Protein AF-A0A4R6Z6Z9-F1 (afdb_monomer_lite)

Foldseek 3Di:
DQDQLNALEEEQEAAAQLLSQVLLVLLCLWPQEAQQQFDPVQWDQAPPTHTGAEADCPGPFPPVLLVVLVDDSVRVVVRQCVSHPDRGGHYYHHYHSCLLCVVVCCVRRVNYKYKYGDDDLVSNLVSCVVRVNCNTPPPHPCVCVDSVSSSVSNVSSRVSSCVVCVVVVWDFAQDQFCVVVQVLVVIDHDQVSLQVVLPPPVCVNRNVHPDRSVSSRVVSTRSSRSTGITMD

Organism: NCBI:txid52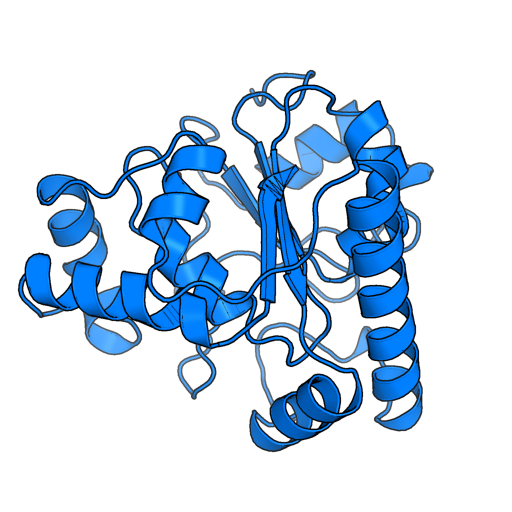0092

Sequence (232 aa):
MIDPSGKGLIFVTGAPGSKWSAISHAVMYAQGINTSDLSMQRAQSNTPLHFGNYFGPGMEYGDRFADLPSMSREDLLQEFARPYEHVEGTLLLKSHLFSRHLPALQNFFPAARFLLVHRSDQQCLSWWQQSGGFRISFPDYTWYEDSANMALQIALDNAGIAAFAQANGKPLKRHRSLAPVLAQLGLSYATARTNELGATPFEVKYGFGGRPAAEIEADCHATARLASLCVV

pLDDT: mean 94.95, std 6.31, range [59.22, 98.88]

Secondary structure (DSSP, 8-state):
---TT-TTEEEEEE-TTSSHHHHHHHHHTBTTB--TT--TTSEE-SSSPEES--BSTTSSB-GGGGGGGGS-HHHHHHHHHTTSS---SBEEEE-STHHHHHHHHHHH-TT-EEEEEE--HHHHHHHHHHTTGGG-SSS--GGG-SHHHHHHHHHHHHHHHHHHHHHTT---EE-SSSHHHHHHTT--B-HHHHHHHHTSHHHHHHSS-SS-HHHHHHHHHHGGGSSEEEE-

Structure (mmCIF, N/CA/C/O backbone):
data_AF-A0A4R6Z6Z9-F1
#
_entry.id   AF-A0A4R6Z6Z9-F1
#
loop_
_atom_site.group_PDB
_atom_site.id
_atom_site.type_symbol
_atom_site.label_atom_id
_atom_site.label_alt_id
_atom_site.label_comp_id
_atom_site.label_asym_id
_atom_site.label_entity_id
_atom_site.label_seq_id
_atom_site.pdbx_PDB_ins_code
_atom_site.Cartn_x
_atom_site.Cartn_y
_atom_site.Cartn_z
_atom_site.occupancy
_atom_site.B_iso_or_equiv
_atom_site.auth_seq_id
_atom_site.auth_comp_id
_atom_site.auth_asym_id
_atom_site.auth_atom_id
_atom_site.pdbx_PDB_model_num
ATOM 1 N N . MET A 1 1 ? 15.950 8.655 9.911 1.00 86.12 1 MET A N 1
ATOM 2 C CA . MET A 1 1 ? 14.965 7.894 10.717 1.00 86.12 1 MET A CA 1
ATOM 3 C C . MET A 1 1 ? 13.572 8.243 10.227 1.00 86.12 1 MET A C 1
ATOM 5 O O . MET A 1 1 ? 13.399 9.354 9.737 1.00 86.12 1 MET A O 1
ATOM 9 N N . ILE A 1 2 ? 12.615 7.321 10.337 1.00 96.88 2 ILE A N 1
ATOM 10 C CA . ILE A 1 2 ? 11.211 7.597 9.999 1.00 96.88 2 ILE A CA 1
ATOM 11 C C . ILE A 1 2 ? 10.670 8.672 10.956 1.00 96.88 2 ILE A C 1
ATOM 13 O O . ILE A 1 2 ? 10.988 8.656 12.146 1.00 96.88 2 ILE A O 1
ATOM 17 N N . ASP A 1 3 ? 9.882 9.615 10.436 1.00 97.50 3 ASP A N 1
ATOM 18 C CA . ASP A 1 3 ? 9.231 10.650 11.242 1.00 97.50 3 ASP A CA 1
ATOM 19 C C . ASP A 1 3 ? 8.258 10.004 12.255 1.00 97.50 3 ASP A C 1
ATOM 21 O O . ASP A 1 3 ? 7.376 9.247 11.836 1.00 97.50 3 ASP A O 1
ATOM 25 N N . PRO A 1 4 ? 8.362 10.296 13.567 1.00 97.44 4 PRO A N 1
ATOM 26 C CA . PRO A 1 4 ? 7.514 9.670 14.582 1.00 97.44 4 PRO A CA 1
ATOM 27 C C . PRO A 1 4 ? 6.012 9.932 14.429 1.00 97.44 4 PRO A C 1
ATOM 29 O O . PRO A 1 4 ? 5.209 9.169 14.955 1.00 97.44 4 PRO A O 1
ATOM 32 N N . SER A 1 5 ? 5.611 10.989 13.718 1.00 97.94 5 SER A N 1
ATOM 33 C CA . SER A 1 5 ? 4.201 11.250 13.394 1.00 97.94 5 SER A CA 1
ATOM 34 C C . SER A 1 5 ? 3.672 10.378 12.250 1.00 97.94 5 SER A C 1
ATOM 36 O O . SER A 1 5 ? 2.475 10.391 11.970 1.00 97.94 5 SER A O 1
ATOM 38 N N . GLY A 1 6 ? 4.553 9.644 11.564 1.00 98.19 6 GLY A N 1
ATOM 39 C CA . GLY A 1 6 ? 4.252 8.886 10.355 1.00 98.19 6 GLY A CA 1
ATOM 40 C C . GLY A 1 6 ? 4.248 9.719 9.077 1.00 98.19 6 GLY A C 1
ATOM 41 O O . GLY A 1 6 ? 3.826 9.228 8.029 1.00 98.19 6 GLY A O 1
ATOM 42 N N . LYS A 1 7 ? 4.728 10.968 9.119 1.00 98.00 7 LYS A N 1
ATOM 43 C CA . LYS A 1 7 ? 4.937 11.762 7.905 1.00 98.00 7 LYS A CA 1
ATOM 44 C C . LYS A 1 7 ? 5.863 10.999 6.951 1.00 98.00 7 LYS A C 1
ATOM 46 O O . LYS A 1 7 ? 6.958 10.591 7.319 1.00 98.00 7 LYS A O 1
ATOM 51 N N . GLY A 1 8 ? 5.416 10.816 5.710 1.00 97.94 8 GLY A N 1
ATOM 52 C CA . GLY A 1 8 ? 6.136 10.005 4.721 1.00 97.94 8 GLY A CA 1
ATOM 53 C C . GLY A 1 8 ? 5.757 8.521 4.723 1.00 97.94 8 GLY A C 1
ATOM 54 O O . GLY A 1 8 ? 6.211 7.792 3.853 1.00 97.94 8 GLY A O 1
ATOM 55 N N . LEU A 1 9 ? 4.865 8.067 5.605 1.00 98.81 9 LEU A N 1
ATOM 56 C CA . LEU A 1 9 ? 4.297 6.720 5.535 1.00 98.81 9 LEU A CA 1
ATOM 57 C C . LEU A 1 9 ? 2.999 6.717 4.724 1.00 98.81 9 LEU A C 1
ATOM 59 O O . LEU A 1 9 ? 2.199 7.662 4.777 1.00 98.81 9 LEU A O 1
ATOM 63 N N . ILE A 1 10 ? 2.797 5.642 3.966 1.00 98.88 10 ILE A N 1
ATOM 64 C CA . ILE A 1 10 ? 1.496 5.264 3.420 1.00 98.88 10 ILE A CA 1
ATOM 65 C C . ILE A 1 10 ? 1.215 3.828 3.854 1.00 98.88 10 ILE A C 1
ATOM 67 O O . ILE A 1 10 ? 1.902 2.901 3.425 1.00 98.88 10 ILE A O 1
ATOM 71 N N . PHE A 1 11 ? 0.189 3.645 4.679 1.00 98.88 11 PHE A N 1
ATOM 72 C CA . PHE A 1 11 ? -0.328 2.326 5.023 1.00 98.88 11 PHE A CA 1
ATOM 73 C C . PHE A 1 11 ? -1.260 1.854 3.912 1.00 98.88 11 PHE A C 1
ATOM 75 O O . PHE A 1 11 ? -2.296 2.463 3.654 1.00 98.88 11 PHE A O 1
ATOM 82 N N . VAL A 1 12 ? -0.892 0.768 3.245 1.00 98.75 12 VAL A N 1
ATOM 83 C CA . VAL A 1 12 ? -1.657 0.164 2.157 1.00 98.75 12 VAL A CA 1
ATOM 84 C C . VAL A 1 12 ? -2.252 -1.141 2.668 1.00 98.75 12 VAL A C 1
ATOM 86 O O . VAL A 1 12 ? -1.529 -2.024 3.137 1.00 98.75 12 VAL A O 1
ATOM 89 N N . THR A 1 13 ? -3.576 -1.262 2.603 1.00 98.69 13 THR A N 1
ATOM 90 C CA . THR A 1 13 ? -4.282 -2.454 3.082 1.00 98.69 13 THR A CA 1
ATOM 91 C C . THR A 1 13 ? -5.474 -2.804 2.202 1.00 98.69 13 THR A C 1
ATOM 93 O O . THR A 1 13 ? -6.101 -1.949 1.576 1.00 98.69 13 THR A O 1
ATOM 96 N N . GLY A 1 14 ? -5.781 -4.091 2.155 1.00 98.38 14 GLY A N 1
ATOM 97 C CA . GLY A 1 14 ? -6.910 -4.680 1.452 1.00 98.38 14 GLY A CA 1
ATOM 98 C C . GLY A 1 14 ? -7.004 -6.145 1.842 1.00 98.38 14 GLY A C 1
ATOM 99 O O . GLY A 1 14 ? -5.980 -6.738 2.157 1.00 98.38 14 GLY A O 1
ATOM 100 N N . ALA A 1 15 ? -8.186 -6.755 1.810 1.00 98.12 15 ALA A N 1
ATOM 101 C CA . ALA A 1 15 ? -8.317 -8.187 2.095 1.00 98.12 15 ALA A CA 1
ATOM 102 C C . ALA A 1 15 ? -7.524 -9.052 1.082 1.00 98.12 15 ALA A C 1
ATOM 104 O O . ALA A 1 15 ? -7.297 -8.609 -0.058 1.00 98.12 15 ALA A O 1
ATOM 105 N N . PRO A 1 16 ? -7.113 -10.288 1.422 1.00 96.62 16 PRO A N 1
ATOM 106 C CA . PRO A 1 16 ? -6.588 -11.244 0.447 1.00 96.62 16 PRO A CA 1
ATOM 107 C C . PRO A 1 16 ? -7.490 -11.339 -0.791 1.00 96.62 16 PRO A C 1
ATOM 109 O O . PRO A 1 16 ? -8.708 -11.431 -0.701 1.00 96.62 16 PRO A O 1
ATOM 112 N N . GLY A 1 17 ? -6.900 -11.237 -1.984 1.00 96.06 17 GLY A N 1
ATOM 113 C CA . GLY A 1 17 ? -7.648 -11.255 -3.246 1.00 96.06 17 GLY A CA 1
ATOM 114 C C . GLY A 1 17 ? -8.327 -9.931 -3.661 1.00 96.06 17 GLY A C 1
ATOM 115 O O . GLY A 1 17 ? -8.919 -9.843 -4.742 1.00 96.06 17 GLY A O 1
ATOM 116 N N . SER A 1 18 ? -8.178 -8.852 -2.890 1.00 97.19 18 SER A N 1
ATOM 117 C CA . SER A 1 18 ? -8.761 -7.526 -3.182 1.00 97.19 18 SER A CA 1
ATOM 118 C C . SER A 1 18 ? -8.124 -6.765 -4.357 1.00 97.19 18 SER A C 1
ATOM 120 O O . SER A 1 18 ? -8.605 -5.693 -4.712 1.00 97.19 18 SER A O 1
ATOM 122 N N . LYS A 1 19 ? -7.078 -7.317 -4.994 1.00 95.81 19 LYS A N 1
ATOM 123 C CA . LYS A 1 19 ? -6.226 -6.662 -6.018 1.00 95.81 19 LYS A CA 1
ATOM 124 C C . LYS A 1 19 ? -5.332 -5.536 -5.476 1.00 95.81 19 LYS A C 1
ATOM 126 O O . LYS A 1 19 ? -4.688 -4.851 -6.267 1.00 95.81 19 LYS A O 1
ATOM 131 N N . TRP A 1 20 ? -5.243 -5.375 -4.156 1.00 96.38 20 TRP A N 1
ATOM 132 C CA . TRP A 1 20 ? -4.424 -4.342 -3.517 1.00 96.38 20 TRP A CA 1
ATOM 133 C C . TRP A 1 20 ? -2.937 -4.393 -3.899 1.00 96.38 20 TRP A C 1
ATOM 135 O O . TRP A 1 20 ? -2.359 -3.335 -4.106 1.00 96.38 20 TRP A O 1
ATOM 145 N N . SER A 1 21 ? -2.346 -5.577 -4.110 1.00 93.69 21 SER A N 1
ATOM 146 C CA . SER A 1 21 ? -0.961 -5.716 -4.595 1.00 93.69 21 SER A CA 1
ATOM 147 C C . SER A 1 21 ? -0.730 -5.023 -5.941 1.00 93.69 21 SER A C 1
ATOM 149 O O . SER 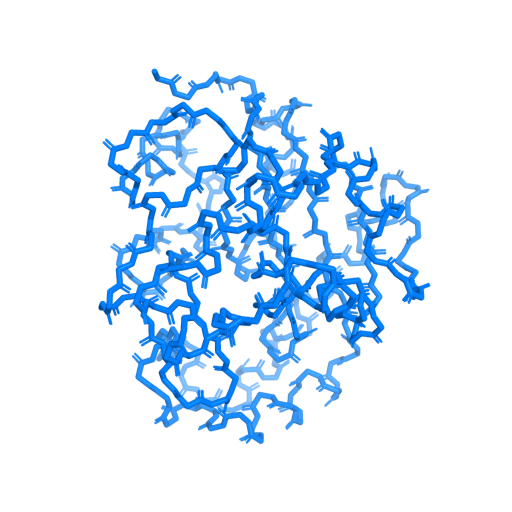A 1 21 ? 0.237 -4.285 -6.091 1.00 93.69 21 SER A O 1
ATOM 151 N N . ALA A 1 22 ? -1.653 -5.182 -6.898 1.00 94.50 22 ALA A N 1
ATOM 152 C CA . ALA A 1 22 ? -1.549 -4.544 -8.213 1.00 94.50 22 ALA A CA 1
ATOM 153 C C . ALA A 1 22 ? -1.702 -3.016 -8.125 1.00 94.50 22 ALA A C 1
ATOM 155 O O . ALA A 1 22 ? -1.020 -2.274 -8.825 1.00 94.50 22 ALA A O 1
ATOM 156 N N . ILE A 1 23 ? -2.582 -2.540 -7.241 1.00 97.12 23 ILE A N 1
ATOM 157 C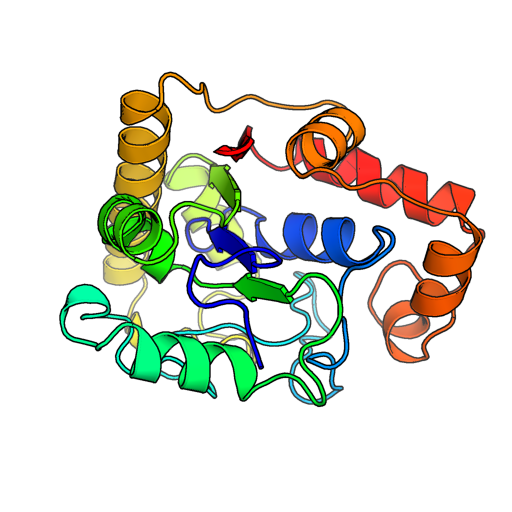 CA . ILE A 1 23 ? -2.760 -1.105 -6.996 1.00 97.12 23 ILE A CA 1
ATOM 158 C C . 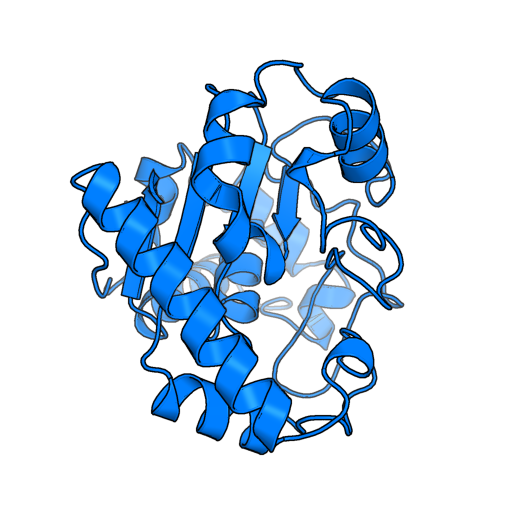ILE A 1 23 ? -1.526 -0.528 -6.297 1.00 97.12 23 ILE A C 1
ATOM 160 O O . ILE A 1 23 ? -1.033 0.516 -6.707 1.00 97.12 23 ILE A O 1
ATOM 164 N N . SER A 1 24 ? -0.991 -1.214 -5.284 1.00 96.69 24 SER A N 1
ATOM 165 C CA . SER A 1 24 ? 0.232 -0.802 -4.590 1.00 96.69 24 SER A CA 1
ATOM 166 C C . SER A 1 24 ? 1.422 -0.739 -5.545 1.00 96.69 24 SER A C 1
ATOM 168 O O . SER A 1 24 ? 2.188 0.216 -5.480 1.00 96.69 24 SER A O 1
ATOM 170 N N . HIS A 1 25 ? 1.554 -1.709 -6.454 1.00 95.31 25 HIS A N 1
ATOM 171 C CA . HIS A 1 25 ? 2.579 -1.692 -7.498 1.00 95.31 25 HIS A CA 1
ATOM 172 C C . HIS A 1 25 ? 2.448 -0.471 -8.413 1.00 95.31 25 HIS A C 1
ATOM 174 O O . HIS A 1 25 ? 3.418 0.252 -8.614 1.00 95.31 25 HIS A O 1
ATOM 180 N N . ALA A 1 26 ? 1.237 -0.156 -8.878 1.00 97.00 26 ALA A N 1
ATOM 181 C CA . ALA A 1 26 ? 1.001 1.050 -9.670 1.00 97.00 26 ALA A CA 1
ATOM 182 C C . ALA A 1 26 ? 1.314 2.351 -8.903 1.00 97.00 26 ALA A C 1
ATOM 184 O O . ALA A 1 26 ? 1.718 3.342 -9.513 1.00 97.00 26 ALA A O 1
ATOM 185 N N . VAL A 1 27 ? 1.151 2.379 -7.575 1.00 97.94 27 VAL A N 1
ATOM 186 C CA . VAL A 1 27 ? 1.539 3.535 -6.746 1.00 97.94 27 VAL A CA 1
ATOM 187 C C . VAL A 1 27 ? 3.062 3.689 -6.666 1.00 97.94 27 VAL A C 1
ATOM 189 O O . VAL A 1 27 ? 3.534 4.821 -6.636 1.00 97.94 27 VAL A O 1
ATOM 192 N N . MET A 1 28 ? 3.844 2.604 -6.702 1.00 96.25 28 MET A N 1
ATOM 193 C CA . MET A 1 28 ? 5.315 2.661 -6.612 1.00 96.25 28 MET A CA 1
ATOM 194 C C . MET A 1 28 ? 5.989 3.450 -7.742 1.00 96.25 28 MET A C 1
ATOM 196 O O . MET A 1 28 ? 7.089 3.973 -7.559 1.00 96.25 28 MET A O 1
ATOM 200 N N . TYR A 1 29 ? 5.320 3.572 -8.890 1.00 97.25 29 TYR A N 1
ATOM 201 C CA . TYR A 1 29 ? 5.766 4.397 -10.013 1.00 97.25 29 TYR A CA 1
ATOM 202 C C . TYR A 1 29 ? 5.682 5.908 -9.745 1.00 97.25 29 TYR A C 1
ATOM 204 O O . TYR A 1 29 ? 6.253 6.699 -10.497 1.00 97.25 29 TYR A O 1
ATOM 212 N N . ALA A 1 30 ? 4.981 6.338 -8.693 1.00 98.12 30 ALA A N 1
ATOM 213 C CA . ALA A 1 30 ? 4.882 7.748 -8.347 1.00 98.12 30 ALA A CA 1
ATOM 214 C C . ALA A 1 30 ? 6.226 8.322 -7.875 1.00 98.12 30 ALA A C 1
ATOM 216 O O . ALA A 1 30 ? 7.052 7.648 -7.252 1.00 98.12 30 ALA A O 1
ATOM 217 N N . GLN A 1 31 ? 6.439 9.604 -8.165 1.00 97.62 31 GLN A N 1
ATOM 218 C CA . GLN A 1 31 ? 7.638 10.312 -7.744 1.00 97.62 31 GLN A CA 1
ATOM 219 C C . GLN A 1 31 ? 7.738 10.352 -6.215 1.00 97.62 31 GLN A C 1
ATOM 221 O O . GLN A 1 31 ? 6.763 10.630 -5.518 1.00 97.62 31 GLN A O 1
ATOM 226 N N . GLY A 1 32 ? 8.943 10.098 -5.700 1.00 96.75 32 GLY A N 1
ATOM 227 C CA . GLY A 1 32 ? 9.235 10.164 -4.270 1.00 96.75 32 GLY A CA 1
ATOM 228 C C . GLY A 1 32 ? 8.848 8.917 -3.474 1.00 96.75 32 GLY A C 1
ATOM 229 O O . GLY A 1 32 ? 9.074 8.912 -2.265 1.00 96.75 32 GLY A O 1
ATOM 230 N N . ILE A 1 33 ? 8.308 7.865 -4.105 1.00 98.06 33 ILE A N 1
ATOM 231 C CA . ILE A 1 33 ? 8.183 6.554 -3.456 1.00 98.06 33 ILE A CA 1
ATOM 232 C C . ILE A 1 33 ? 9.561 5.901 -3.347 1.00 98.06 33 ILE A C 1
ATOM 234 O O . ILE A 1 33 ? 10.289 5.788 -4.334 1.00 98.06 33 ILE A O 1
ATOM 238 N N . ASN A 1 34 ? 9.887 5.443 -2.144 1.00 97.62 34 ASN A N 1
ATOM 239 C CA . ASN A 1 34 ? 11.042 4.600 -1.891 1.00 97.62 34 ASN A CA 1
ATOM 240 C C . ASN A 1 34 ? 10.725 3.163 -2.319 1.00 97.62 34 ASN A C 1
ATOM 242 O O . ASN A 1 34 ? 9.732 2.586 -1.880 1.00 97.62 34 ASN A O 1
ATOM 246 N N . THR A 1 35 ? 11.569 2.602 -3.181 1.00 95.50 35 THR A N 1
ATOM 247 C CA . THR A 1 35 ? 11.431 1.237 -3.707 1.00 95.50 35 THR A CA 1
ATOM 248 C C . THR A 1 35 ? 12.636 0.359 -3.369 1.00 95.50 35 THR A C 1
ATOM 250 O O . THR A 1 35 ? 12.873 -0.636 -4.047 1.00 95.50 35 THR A O 1
ATOM 253 N N . SER A 1 36 ? 13.424 0.731 -2.355 1.00 95.38 36 SER A N 1
ATOM 254 C CA . SER A 1 36 ? 14.579 -0.059 -1.897 1.00 95.38 36 SER A CA 1
ATOM 255 C C . SER A 1 36 ? 14.174 -1.356 -1.186 1.00 95.38 36 SER A C 1
ATOM 257 O O . SER A 1 36 ? 15.013 -2.216 -0.954 1.00 95.38 36 SER A O 1
ATOM 259 N N . ASP A 1 37 ? 12.884 -1.547 -0.882 1.00 94.31 37 ASP A N 1
ATOM 260 C CA . ASP A 1 37 ? 12.360 -2.823 -0.391 1.00 94.31 37 ASP A CA 1
ATOM 261 C C . ASP A 1 37 ? 12.221 -3.885 -1.495 1.00 94.31 37 ASP A C 1
ATOM 263 O O . ASP A 1 37 ? 11.938 -5.048 -1.184 1.00 94.31 37 ASP A O 1
ATOM 267 N N . LEU A 1 38 ? 12.390 -3.510 -2.770 1.00 90.12 38 LEU A N 1
ATOM 268 C CA . LEU A 1 38 ? 12.298 -4.427 -3.899 1.00 90.12 38 LEU A CA 1
ATOM 269 C C . LEU A 1 38 ? 13.518 -5.336 -3.991 1.00 90.12 38 LEU A C 1
ATOM 271 O O . LEU A 1 38 ? 14.657 -4.891 -4.071 1.00 90.12 38 LEU A O 1
ATOM 275 N N . SER A 1 39 ? 13.262 -6.637 -4.096 1.00 84.75 39 SER A N 1
ATOM 276 C CA . SER A 1 39 ? 14.288 -7.625 -4.402 1.00 84.75 39 SER A CA 1
ATOM 277 C C . SER A 1 39 ? 13.688 -8.782 -5.193 1.00 84.75 39 SER A C 1
ATOM 279 O O . SER A 1 39 ? 12.482 -9.026 -5.155 1.00 84.75 39 SER A O 1
ATOM 281 N N . MET A 1 40 ? 14.539 -9.546 -5.879 1.00 79.19 40 MET A N 1
ATOM 282 C CA . MET A 1 40 ? 14.117 -10.772 -6.570 1.00 79.19 40 MET A CA 1
ATOM 283 C C . MET A 1 40 ? 13.559 -11.838 -5.613 1.00 79.19 40 MET A C 1
ATOM 285 O O . MET A 1 40 ? 12.820 -12.710 -6.055 1.00 79.19 40 MET A O 1
ATOM 289 N N . GLN A 1 41 ? 13.913 -11.784 -4.324 1.00 81.38 41 GLN A N 1
ATOM 290 C CA . GLN A 1 41 ? 13.389 -12.690 -3.295 1.00 81.38 41 GLN A CA 1
ATOM 291 C C . GLN A 1 41 ? 11.988 -12.272 -2.829 1.00 81.38 41 GLN A C 1
ATOM 293 O O . GLN A 1 41 ? 11.181 -13.119 -2.465 1.00 81.38 41 GLN A O 1
ATOM 298 N N . ARG A 1 42 ? 11.672 -10.974 -2.903 1.00 83.00 42 ARG A N 1
ATOM 299 C CA . ARG A 1 42 ? 10.359 -10.390 -2.584 1.00 83.00 42 ARG A CA 1
ATOM 300 C C . ARG A 1 42 ? 9.519 -10.196 -3.843 1.00 83.00 42 ARG A C 1
ATOM 302 O O . ARG A 1 42 ? 8.915 -9.143 -4.068 1.00 83.00 42 ARG A O 1
ATOM 309 N N . ALA A 1 43 ? 9.549 -11.207 -4.702 1.00 77.50 43 ALA A N 1
ATOM 310 C CA . ALA A 1 43 ? 8.908 -11.181 -5.997 1.00 77.50 43 ALA A CA 1
ATOM 311 C C . ALA A 1 43 ? 8.230 -12.507 -6.301 1.00 77.50 43 ALA A C 1
ATOM 313 O O . ALA A 1 43 ? 8.856 -13.564 -6.249 1.00 77.50 43 ALA A O 1
ATOM 314 N N . GLN A 1 44 ? 6.968 -12.434 -6.714 1.00 71.75 44 GLN A N 1
ATOM 315 C CA . GLN A 1 44 ? 6.300 -13.565 -7.337 1.00 71.75 44 GLN A CA 1
ATOM 316 C C . GLN A 1 44 ? 6.173 -13.348 -8.842 1.00 71.75 44 GLN A C 1
ATOM 318 O O . GLN A 1 44 ? 5.480 -12.440 -9.296 1.00 71.75 44 GLN A O 1
ATOM 323 N N . SER A 1 45 ? 6.835 -14.214 -9.610 1.00 64.06 45 SER A N 1
ATOM 324 C CA . SER A 1 45 ? 6.899 -14.150 -11.073 1.00 64.06 45 SER A CA 1
ATOM 325 C C . SER A 1 45 ? 5.608 -14.558 -11.788 1.00 64.06 45 SER A C 1
ATOM 327 O O . SER A 1 45 ? 5.431 -14.215 -12.954 1.00 64.06 45 SER A O 1
ATOM 329 N N . ASN A 1 46 ? 4.714 -15.286 -11.115 1.00 65.75 46 ASN A N 1
ATOM 330 C CA . ASN A 1 46 ? 3.440 -15.734 -11.673 1.00 65.75 46 ASN A CA 1
ATOM 331 C C . ASN A 1 46 ? 2.316 -14.796 -11.242 1.00 65.75 46 ASN A C 1
ATOM 333 O O . ASN A 1 46 ? 2.202 -14.459 -10.066 1.00 65.75 46 ASN A O 1
ATOM 337 N N . THR A 1 47 ? 1.453 -14.412 -12.183 1.00 59.22 47 THR A N 1
ATOM 338 C CA . THR A 1 47 ? 0.295 -13.562 -11.894 1.00 59.22 47 THR A CA 1
ATOM 339 C C . THR A 1 47 ? -0.586 -14.187 -10.804 1.00 59.22 47 THR A C 1
ATOM 341 O O . THR A 1 47 ? -0.961 -15.353 -10.946 1.00 59.22 47 THR A O 1
ATOM 344 N N . PRO A 1 48 ? -0.996 -13.422 -9.778 1.00 60.25 48 PRO A N 1
ATOM 345 C CA . PRO A 1 48 ? -0.762 -11.993 -9.589 1.00 60.25 48 PRO A CA 1
ATOM 346 C C . PRO A 1 48 ? 0.654 -11.667 -9.105 1.00 60.25 48 PRO A C 1
ATOM 348 O O . PRO A 1 48 ? 1.221 -12.344 -8.251 1.00 60.25 48 PRO A O 1
ATOM 351 N N . LEU A 1 49 ? 1.167 -10.559 -9.632 1.00 74.06 49 LEU A N 1
ATOM 352 C CA . LEU A 1 49 ? 2.467 -10.018 -9.277 1.00 74.06 49 LEU A CA 1
ATOM 353 C C . LEU A 1 49 ? 2.437 -9.434 -7.859 1.00 74.06 49 LEU A C 1
ATOM 355 O O . LEU A 1 49 ? 1.566 -8.623 -7.526 1.00 74.06 49 LEU A O 1
ATOM 359 N N . HIS A 1 50 ? 3.394 -9.857 -7.041 1.00 82.38 50 HIS A N 1
ATOM 360 C CA . HIS A 1 50 ? 3.629 -9.359 -5.688 1.00 82.38 50 HIS A CA 1
ATOM 361 C C . HIS A 1 50 ? 5.053 -8.849 -5.608 1.00 82.38 50 HIS A C 1
ATOM 363 O O . HIS A 1 50 ? 5.969 -9.590 -5.965 1.00 82.38 50 HIS A O 1
ATOM 369 N N . PHE A 1 51 ? 5.219 -7.606 -5.154 1.00 87.00 51 PHE A N 1
ATOM 370 C CA . PHE A 1 51 ? 6.482 -6.885 -5.245 1.00 87.00 51 PHE A CA 1
ATOM 371 C C . PHE A 1 51 ? 6.824 -6.158 -3.953 1.00 87.00 51 PHE A C 1
ATOM 373 O O . PHE A 1 51 ? 5.982 -5.451 -3.388 1.00 87.00 51 PHE A O 1
ATOM 380 N N . GLY A 1 52 ? 8.075 -6.310 -3.525 1.00 91.31 52 GLY A N 1
ATOM 381 C CA . GLY A 1 52 ? 8.612 -5.694 -2.317 1.00 91.31 52 GLY A CA 1
ATOM 382 C C . GLY A 1 52 ? 8.060 -6.343 -1.051 1.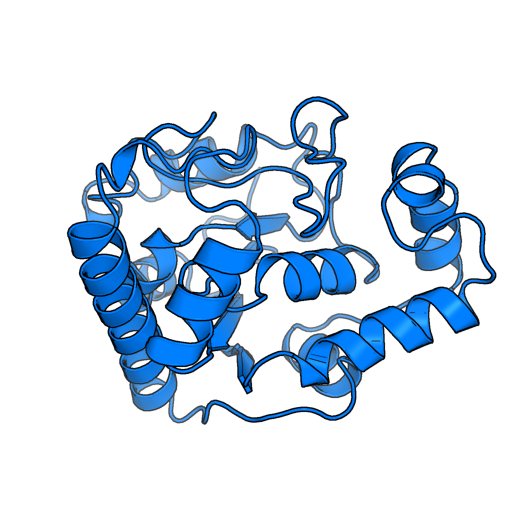00 91.31 52 GLY A C 1
ATOM 383 O O . GLY A 1 52 ? 7.471 -7.422 -1.085 1.00 91.31 52 GLY A O 1
ATOM 384 N N . ASN A 1 53 ? 8.221 -5.677 0.084 1.00 95.25 53 ASN A N 1
ATOM 385 C CA . ASN A 1 53 ? 7.888 -6.260 1.376 1.00 95.25 53 ASN A CA 1
ATOM 386 C C . ASN A 1 53 ? 6.374 -6.335 1.640 1.00 95.25 53 ASN A C 1
ATOM 388 O O . ASN A 1 53 ? 5.633 -5.404 1.321 1.00 95.25 53 ASN A O 1
ATOM 392 N N . TYR A 1 54 ? 5.932 -7.416 2.279 1.00 96.38 54 TYR A N 1
ATOM 393 C CA . TYR A 1 54 ? 4.594 -7.572 2.848 1.00 96.38 54 TYR A CA 1
ATOM 394 C C . TYR A 1 54 ? 4.765 -7.917 4.324 1.00 96.38 54 TYR A C 1
ATOM 396 O O . TYR A 1 54 ? 5.507 -8.835 4.648 1.00 96.38 54 TYR A O 1
ATOM 404 N N . PHE A 1 55 ? 4.105 -7.183 5.216 1.00 97.81 55 PHE A N 1
ATOM 405 C CA . PHE A 1 55 ? 4.197 -7.419 6.653 1.00 97.81 55 PHE A CA 1
ATOM 406 C C . PHE A 1 55 ? 3.077 -8.332 7.154 1.00 97.81 55 PHE A C 1
ATOM 408 O O . PHE A 1 55 ? 1.913 -8.163 6.767 1.00 97.81 55 PHE A O 1
ATOM 415 N N . GLY A 1 56 ? 3.406 -9.216 8.091 1.00 96.62 56 GLY A N 1
ATOM 416 C CA . GLY A 1 56 ? 2.450 -10.039 8.826 1.00 96.62 56 GLY A CA 1
ATOM 417 C C . GLY A 1 56 ? 3.072 -11.324 9.386 1.00 96.62 56 GLY A C 1
ATOM 418 O O . GLY A 1 56 ? 4.224 -11.628 9.082 1.00 96.62 56 GLY A O 1
ATOM 419 N N . PRO A 1 57 ? 2.311 -12.096 10.175 1.00 94.06 57 PRO A N 1
ATOM 420 C CA . PRO A 1 57 ? 2.695 -13.434 10.614 1.00 94.06 57 PRO A CA 1
ATOM 421 C C . PRO A 1 57 ? 3.094 -14.333 9.443 1.00 94.06 57 PRO A C 1
ATOM 423 O O . PRO A 1 57 ? 2.389 -14.385 8.433 1.00 94.06 57 PRO A O 1
ATOM 426 N N . GLY A 1 58 ? 4.226 -15.022 9.580 1.00 90.12 58 GLY A N 1
ATOM 427 C CA . GLY A 1 58 ? 4.802 -15.867 8.524 1.00 90.12 58 GLY A CA 1
ATOM 428 C C . GLY A 1 58 ? 5.535 -15.111 7.406 1.00 90.12 58 GLY A C 1
ATOM 429 O O . GLY A 1 58 ? 6.184 -15.740 6.576 1.00 90.12 58 GLY A O 1
ATOM 430 N N . MET A 1 59 ? 5.489 -13.774 7.382 1.00 93.25 59 MET A N 1
ATOM 431 C CA . MET A 1 59 ? 6.304 -12.969 6.465 1.00 93.25 59 MET A CA 1
ATOM 432 C C . MET A 1 59 ? 7.711 -12.730 7.030 1.00 93.25 59 MET A C 1
ATOM 434 O O . MET A 1 59 ? 8.008 -13.047 8.178 1.00 93.25 59 MET A O 1
ATOM 438 N N . GLU A 1 60 ? 8.578 -12.096 6.234 1.00 94.12 60 GLU A N 1
ATOM 439 C CA . GLU A 1 60 ? 9.927 -11.692 6.661 1.00 94.12 60 GLU A CA 1
ATOM 440 C C . GLU A 1 60 ? 9.908 -10.730 7.866 1.00 94.12 60 GLU A C 1
ATOM 442 O O . GLU A 1 60 ? 10.790 -10.786 8.723 1.00 94.12 60 GLU A O 1
ATOM 447 N N . TYR A 1 61 ? 8.886 -9.868 7.947 1.00 96.75 61 TYR A N 1
ATOM 448 C CA . TYR A 1 61 ? 8.705 -8.879 9.012 1.00 96.75 61 TYR A CA 1
ATOM 449 C C . TYR A 1 61 ? 7.233 -8.734 9.408 1.00 96.75 61 TYR A C 1
ATOM 451 O O . TYR A 1 61 ? 6.323 -9.001 8.621 1.00 96.75 61 TYR A O 1
ATOM 459 N N . GLY A 1 62 ? 6.986 -8.211 10.609 1.00 96.94 62 GLY A N 1
ATOM 460 C CA . GLY A 1 62 ? 5.640 -7.934 11.111 1.00 96.94 62 GLY A CA 1
ATOM 461 C C . GLY A 1 62 ? 4.939 -9.141 11.732 1.00 96.94 62 GLY A C 1
ATOM 462 O O . GLY A 1 62 ? 3.711 -9.165 11.782 1.00 96.94 62 GLY A O 1
ATOM 463 N N . ASP A 1 63 ? 5.692 -10.119 12.239 1.00 95.50 63 ASP A N 1
ATOM 464 C CA . ASP A 1 63 ? 5.139 -11.329 12.866 1.00 95.50 63 ASP A CA 1
ATOM 465 C C . ASP A 1 63 ? 4.177 -11.009 14.029 1.00 95.50 63 ASP A C 1
ATOM 467 O O . ASP A 1 63 ? 3.134 -11.634 14.209 1.00 95.50 63 ASP A O 1
ATOM 471 N N . ARG A 1 64 ? 4.452 -9.919 14.756 1.00 95.69 64 ARG A N 1
ATOM 472 C CA . ARG A 1 64 ? 3.614 -9.427 15.860 1.00 95.69 64 ARG A CA 1
ATOM 473 C C . ARG A 1 64 ? 2.398 -8.599 15.424 1.00 95.69 64 ARG A C 1
ATOM 475 O O . ARG A 1 64 ? 1.630 -8.172 16.279 1.00 95.69 64 ARG A O 1
ATOM 482 N N . PHE A 1 65 ? 2.172 -8.366 14.126 1.00 96.38 65 PHE A N 1
ATOM 483 C CA . PHE A 1 65 ? 1.106 -7.458 13.664 1.00 96.38 65 PHE A CA 1
ATOM 484 C C . PHE A 1 65 ? -0.312 -8.004 13.883 1.00 96.38 65 PHE A C 1
ATOM 486 O O . PHE A 1 65 ? -1.274 -7.240 13.802 1.00 96.38 65 PHE A O 1
ATOM 493 N N . ALA A 1 66 ? -0.466 -9.291 14.211 1.00 93.62 66 ALA A N 1
ATOM 494 C CA . ALA A 1 66 ? -1.742 -9.818 14.700 1.00 93.62 66 ALA A CA 1
ATOM 495 C C . ALA A 1 66 ? -2.215 -9.072 15.962 1.00 93.62 66 ALA A C 1
ATOM 497 O O . ALA A 1 66 ? -3.405 -8.788 16.089 1.00 93.62 66 ALA A O 1
ATOM 498 N N . ASP A 1 67 ? -1.274 -8.660 16.813 1.00 94.06 67 ASP A N 1
ATOM 499 C CA . ASP A 1 67 ? -1.485 -7.868 18.025 1.00 94.06 67 ASP A CA 1
ATOM 500 C C . ASP A 1 67 ? -0.730 -6.526 17.938 1.00 94.06 67 ASP A C 1
ATOM 502 O O . ASP A 1 67 ? -0.064 -6.085 18.872 1.00 94.06 67 ASP A O 1
ATOM 506 N N . LEU A 1 68 ? -0.808 -5.871 16.771 1.00 94.88 68 LEU A N 1
ATOM 507 C CA . LEU A 1 68 ? -0.129 -4.599 16.491 1.00 94.88 68 LEU A CA 1
ATOM 508 C C . LEU A 1 68 ? -0.290 -3.551 17.616 1.00 94.88 68 LEU A C 1
ATOM 510 O O . LEU A 1 68 ? 0.706 -2.907 17.946 1.00 94.88 68 LEU A O 1
ATOM 514 N N . PRO A 1 69 ? -1.475 -3.372 18.243 1.00 94.81 69 PRO A N 1
ATOM 515 C CA . PRO A 1 69 ? -1.656 -2.384 19.306 1.00 94.81 69 PRO A CA 1
ATOM 516 C C . PRO A 1 69 ? -0.842 -2.632 20.587 1.00 94.81 69 PRO A C 1
ATOM 518 O O . PRO A 1 69 ? -0.718 -1.702 21.382 1.00 94.81 69 PRO A O 1
ATOM 521 N N . SER A 1 70 ? -0.291 -3.834 20.812 1.00 95.75 70 SER A N 1
ATOM 522 C CA . SER A 1 70 ? 0.593 -4.101 21.961 1.00 95.75 70 SER A CA 1
ATOM 523 C C . SER A 1 70 ? 2.047 -3.688 21.729 1.00 95.75 70 SER A C 1
ATOM 525 O O . SER A 1 70 ? 2.853 -3.697 22.663 1.00 95.75 70 SER A O 1
ATOM 527 N N . MET A 1 71 ? 2.407 -3.328 20.496 1.00 97.06 71 MET A N 1
ATOM 528 C CA . MET A 1 71 ? 3.731 -2.813 20.160 1.00 97.06 71 MET A CA 1
ATOM 529 C C . MET A 1 71 ? 3.829 -1.324 20.500 1.00 97.06 71 MET A C 1
ATOM 531 O O . MET A 1 71 ? 2.872 -0.568 20.322 1.00 97.06 71 MET A O 1
ATOM 535 N N . SER A 1 72 ? 5.005 -0.878 20.952 1.00 96.75 72 SER A N 1
ATOM 536 C CA . SER A 1 72 ? 5.251 0.558 21.084 1.00 96.75 72 SER A CA 1
ATOM 537 C C . SER A 1 72 ? 5.369 1.209 19.704 1.00 96.75 72 SER A C 1
ATOM 539 O O . SER A 1 72 ? 5.692 0.562 18.704 1.00 96.75 72 SER A O 1
ATOM 541 N N . ARG A 1 73 ? 5.138 2.521 19.636 1.00 97.06 73 ARG A N 1
ATOM 542 C CA . ARG A 1 73 ? 5.329 3.279 18.394 1.00 97.06 73 ARG A CA 1
ATOM 543 C C . ARG A 1 73 ? 6.775 3.177 17.905 1.00 97.06 73 ARG A C 1
ATOM 545 O O . ARG A 1 73 ? 7.012 3.081 16.705 1.00 97.06 73 ARG A O 1
ATOM 552 N N . GLU A 1 74 ? 7.731 3.187 18.824 1.00 97.31 74 GLU A N 1
ATOM 553 C CA . GLU A 1 74 ? 9.154 3.058 18.537 1.00 97.31 74 GLU A CA 1
ATOM 554 C C . GLU A 1 74 ? 9.485 1.670 17.960 1.00 97.31 74 GLU A C 1
ATOM 556 O O . GLU A 1 74 ? 10.202 1.603 16.960 1.00 97.31 74 GLU A O 1
ATOM 561 N N . ASP A 1 75 ? 8.896 0.591 18.491 1.00 97.31 75 ASP A N 1
ATOM 562 C CA . ASP A 1 75 ? 9.028 -0.760 17.917 1.00 97.31 75 ASP A CA 1
ATOM 563 C C . ASP A 1 75 ? 8.449 -0.822 16.499 1.00 97.31 75 ASP A C 1
ATOM 565 O O . ASP A 1 75 ? 9.057 -1.397 15.598 1.00 97.31 75 ASP A O 1
ATOM 569 N N . LEU A 1 76 ? 7.283 -0.204 16.278 1.00 98.19 76 LEU A N 1
ATOM 570 C CA . LEU A 1 76 ? 6.644 -0.158 14.962 1.00 98.19 76 LEU A CA 1
ATOM 571 C C . LEU A 1 76 ? 7.509 0.584 13.940 1.00 98.19 76 LEU A C 1
ATOM 573 O O . LEU A 1 76 ? 7.717 0.083 12.840 1.00 98.19 76 LEU A O 1
ATOM 577 N N . LEU A 1 77 ? 8.055 1.749 14.300 1.00 98.38 77 LEU A N 1
ATOM 578 C CA . LEU A 1 77 ? 8.945 2.517 13.423 1.00 98.38 77 LEU A CA 1
ATOM 579 C C . LEU A 1 77 ? 10.215 1.735 13.069 1.00 98.38 77 LEU A C 1
ATOM 581 O O . LEU A 1 77 ? 10.661 1.793 11.923 1.00 98.38 77 LEU A O 1
ATOM 585 N N . GLN A 1 78 ? 10.785 0.999 14.028 1.00 97.69 78 GLN A N 1
ATOM 586 C CA . GLN A 1 78 ? 11.916 0.115 13.757 1.00 97.69 78 GLN A CA 1
ATOM 587 C C . GLN A 1 78 ? 11.509 -0.987 12.782 1.00 97.69 78 GLN A C 1
ATOM 589 O O . GLN A 1 78 ? 12.156 -1.133 11.749 1.00 97.69 78 GLN A O 1
ATOM 594 N N . GLU A 1 79 ? 10.408 -1.693 13.046 1.00 97.88 79 GLU A N 1
ATOM 595 C CA . GLU A 1 79 ? 9.924 -2.782 12.194 1.00 97.88 79 GLU A CA 1
ATOM 596 C C . GLU A 1 79 ? 9.613 -2.305 10.765 1.00 97.88 79 GLU A C 1
ATOM 598 O O . GLU A 1 79 ? 9.985 -2.969 9.799 1.00 97.88 79 GLU A O 1
ATOM 603 N N . PHE A 1 80 ? 9.013 -1.119 10.605 1.00 98.31 80 PHE A N 1
ATOM 604 C CA . PHE A 1 80 ? 8.711 -0.528 9.297 1.00 98.31 80 PHE A CA 1
ATOM 605 C C . PHE A 1 80 ? 9.954 -0.175 8.479 1.00 98.31 80 PHE A C 1
ATOM 607 O O . PHE A 1 80 ? 9.891 -0.211 7.251 1.00 98.31 80 PHE A O 1
ATOM 614 N N . ALA A 1 81 ? 11.065 0.171 9.133 1.00 98.06 81 ALA A N 1
ATOM 615 C CA . ALA A 1 81 ? 12.308 0.532 8.460 1.00 98.06 81 ALA A CA 1
ATOM 616 C C . ALA A 1 81 ? 13.077 -0.690 7.937 1.00 98.06 81 ALA A C 1
ATOM 618 O O . ALA A 1 81 ? 13.740 -0.584 6.911 1.00 98.06 81 ALA A O 1
ATOM 619 N N . ARG A 1 82 ? 12.973 -1.847 8.609 1.00 97.19 82 ARG A N 1
ATOM 620 C CA . ARG A 1 82 ? 13.798 -3.046 8.347 1.00 97.19 82 ARG A CA 1
ATOM 621 C C . ARG A 1 82 ? 13.843 -3.524 6.892 1.00 97.19 82 ARG A C 1
ATOM 623 O O . ARG A 1 82 ? 14.925 -3.927 6.472 1.00 97.19 82 ARG A O 1
ATOM 630 N N . PRO A 1 83 ? 12.742 -3.517 6.116 1.00 97.00 83 PRO A N 1
ATOM 631 C CA . PRO A 1 83 ? 12.795 -4.021 4.750 1.00 97.00 83 PRO A CA 1
ATOM 632 C C . PRO A 1 83 ? 13.494 -3.076 3.771 1.00 97.00 83 PRO A C 1
ATOM 634 O O . PRO A 1 83 ? 13.825 -3.518 2.673 1.00 97.00 83 PRO A O 1
ATOM 637 N N . TYR A 1 84 ? 13.664 -1.802 4.127 1.00 97.38 84 TYR A N 1
ATOM 638 C CA . TYR A 1 84 ? 14.199 -0.768 3.250 1.00 97.38 84 TYR A CA 1
ATOM 639 C C . TYR A 1 84 ? 15.699 -0.582 3.488 1.00 97.38 84 TYR A C 1
ATOM 641 O O . TYR A 1 84 ? 16.155 -0.567 4.630 1.00 97.38 84 TYR A O 1
ATOM 649 N N . GLU A 1 85 ? 16.467 -0.375 2.418 1.00 96.81 85 GLU A N 1
ATOM 650 C CA . GLU A 1 85 ? 17.907 -0.085 2.530 1.00 96.81 85 GLU A CA 1
ATOM 651 C C . GLU A 1 85 ? 18.155 1.277 3.194 1.00 96.81 85 GLU A C 1
ATOM 653 O O . GLU A 1 85 ? 19.144 1.477 3.899 1.00 96.81 85 GLU A O 1
ATOM 658 N N . HIS A 1 86 ? 17.235 2.216 2.976 1.00 96.69 86 HIS A N 1
ATOM 659 C CA . HIS A 1 86 ? 17.254 3.565 3.525 1.00 96.69 86 HIS A CA 1
ATOM 660 C C . HIS A 1 86 ? 15.808 4.086 3.656 1.00 96.69 86 HIS A C 1
ATOM 662 O O . HIS A 1 86 ? 14.900 3.554 3.021 1.00 96.69 86 HIS A O 1
ATOM 668 N N . VAL A 1 87 ? 15.551 5.112 4.477 1.00 97.06 87 VAL A N 1
ATOM 669 C CA . VAL A 1 87 ? 14.173 5.530 4.853 1.00 97.06 87 VAL A CA 1
ATOM 670 C C . VAL A 1 87 ? 13.737 6.882 4.278 1.00 97.06 87 VAL A C 1
ATOM 672 O O . VAL A 1 87 ? 12.685 7.408 4.632 1.00 97.06 87 VAL A O 1
ATOM 675 N N . GLU A 1 88 ? 14.542 7.466 3.399 1.00 96.69 88 GLU A N 1
ATOM 676 C CA . GLU A 1 88 ? 14.228 8.684 2.658 1.00 96.69 88 GLU A CA 1
ATOM 677 C C . GLU A 1 88 ? 13.101 8.441 1.648 1.00 96.69 88 GLU A C 1
ATOM 679 O O . GLU A 1 88 ? 12.968 7.357 1.080 1.00 96.69 88 GLU A O 1
ATOM 684 N N . GLY A 1 89 ? 12.304 9.478 1.384 1.00 96.81 89 GLY A N 1
ATOM 685 C CA . GLY A 1 89 ? 11.130 9.381 0.518 1.00 96.81 89 GLY A CA 1
ATOM 686 C C . GLY A 1 89 ? 9.894 8.857 1.251 1.00 96.81 89 GLY A C 1
ATOM 687 O O . GLY A 1 89 ? 9.802 8.903 2.475 1.00 96.81 89 GLY A O 1
ATOM 688 N N . THR A 1 90 ? 8.896 8.424 0.484 1.00 98.44 90 THR A N 1
ATOM 689 C CA . THR A 1 90 ? 7.655 7.853 1.012 1.00 98.44 90 THR A CA 1
ATOM 690 C C . THR A 1 90 ? 7.742 6.331 1.048 1.00 98.44 90 THR A C 1
ATOM 692 O O . THR A 1 90 ? 7.978 5.712 0.011 1.00 98.44 90 THR A O 1
ATOM 695 N N . LEU A 1 91 ? 7.501 5.734 2.217 1.00 98.69 91 LEU A N 1
ATOM 696 C CA . LEU A 1 91 ? 7.477 4.281 2.399 1.00 98.69 91 LEU A CA 1
ATOM 697 C C . LEU A 1 91 ? 6.057 3.743 2.190 1.00 98.69 91 LEU A C 1
ATOM 699 O O . LEU A 1 91 ? 5.103 4.241 2.798 1.00 98.69 91 LEU A O 1
ATOM 703 N N . LEU A 1 92 ? 5.917 2.707 1.360 1.00 98.31 92 LEU A N 1
ATOM 704 C CA . LEU A 1 92 ? 4.661 1.975 1.190 1.00 98.31 92 LEU A CA 1
ATOM 705 C C . LEU A 1 92 ? 4.640 0.764 2.124 1.00 98.31 92 LEU A C 1
ATOM 707 O O . LEU A 1 92 ? 5.225 -0.284 1.849 1.00 98.31 92 LEU A O 1
ATOM 711 N N . LEU A 1 93 ? 3.943 0.893 3.245 1.00 98.62 93 LEU A N 1
ATOM 712 C CA . LEU A 1 93 ? 3.805 -0.183 4.216 1.00 98.62 93 LEU A CA 1
ATOM 713 C C . LEU A 1 93 ? 2.611 -1.049 3.819 1.00 98.62 93 LEU A C 1
ATOM 715 O O . LEU A 1 93 ? 1.478 -0.575 3.798 1.00 98.62 93 LEU A O 1
ATOM 719 N N . LYS A 1 94 ? 2.856 -2.321 3.504 1.00 98.38 94 LYS A N 1
ATOM 720 C CA . LYS A 1 94 ? 1.853 -3.248 2.965 1.00 98.38 94 LYS A CA 1
ATOM 721 C C . LYS A 1 94 ? 1.505 -4.332 3.984 1.00 98.38 94 LYS A C 1
ATOM 723 O O . LYS A 1 94 ? 2.364 -5.145 4.307 1.00 98.38 94 LYS A O 1
ATOM 728 N N . SER A 1 95 ? 0.256 -4.397 4.448 1.00 98.19 95 SER A N 1
ATOM 729 C CA . SER A 1 95 ? -0.226 -5.528 5.258 1.00 98.19 95 SER A CA 1
ATOM 730 C C . SER A 1 95 ? -1.737 -5.711 5.165 1.00 98.19 95 SER A C 1
ATOM 732 O O . SER A 1 95 ? -2.502 -4.743 5.191 1.00 98.19 95 SER A O 1
ATOM 734 N N . HIS A 1 96 ? -2.173 -6.970 5.144 1.00 97.94 96 HIS A N 1
ATOM 735 C CA . HIS A 1 96 ? -3.575 -7.335 5.339 1.00 97.94 96 HIS A CA 1
ATOM 736 C C . HIS A 1 96 ? -4.068 -6.933 6.735 1.00 97.94 96 HIS A C 1
ATOM 738 O O . HIS A 1 96 ? -5.134 -6.336 6.869 1.00 97.94 96 HIS A O 1
ATOM 744 N N . LEU A 1 97 ? -3.252 -7.166 7.768 1.00 97.19 97 LEU A N 1
ATOM 745 C CA . LEU A 1 97 ? -3.644 -6.984 9.167 1.00 97.19 97 LEU A CA 1
ATOM 746 C C . LEU A 1 97 ? -3.777 -5.521 9.589 1.00 97.19 97 LEU A C 1
ATOM 748 O O . LEU A 1 97 ? -4.433 -5.241 10.591 1.00 97.19 97 LEU A O 1
ATOM 752 N N . PHE A 1 98 ? -3.241 -4.575 8.811 1.00 98.56 98 PHE A N 1
ATOM 753 C CA . PHE A 1 98 ? -3.501 -3.156 9.054 1.00 98.56 98 PHE A CA 1
ATOM 754 C C . PHE A 1 98 ? -4.994 -2.852 9.075 1.00 98.56 98 PHE A C 1
ATOM 756 O O . PHE A 1 98 ? -5.409 -2.078 9.928 1.00 98.56 98 PHE A O 1
ATOM 763 N N . SER A 1 99 ? -5.798 -3.508 8.230 1.00 98.06 99 SER A N 1
ATOM 764 C CA . SER A 1 99 ? -7.260 -3.353 8.176 1.00 98.06 99 SER A CA 1
ATOM 765 C C . SER A 1 99 ? -7.967 -3.520 9.529 1.00 98.06 99 SER A C 1
ATOM 767 O O . SER A 1 99 ? -9.001 -2.895 9.757 1.00 98.06 99 SER A O 1
ATOM 769 N N . ARG A 1 100 ? -7.388 -4.304 10.444 1.00 95.88 100 ARG A N 1
ATOM 770 C CA . ARG A 1 100 ? -7.933 -4.593 11.782 1.00 95.88 100 ARG A CA 1
ATOM 771 C C . ARG A 1 100 ? -7.520 -3.577 12.833 1.00 95.88 100 ARG A C 1
ATOM 773 O O . ARG A 1 100 ? -8.155 -3.473 13.875 1.00 95.88 100 ARG A O 1
ATOM 780 N N . HIS A 1 101 ? -6.471 -2.819 12.535 1.00 97.81 101 HIS A N 1
ATOM 781 C CA . HIS A 1 101 ? -5.786 -1.933 13.471 1.00 97.81 101 HIS A CA 1
ATOM 782 C C . HIS A 1 101 ? -5.723 -0.486 12.963 1.00 97.81 101 HIS A C 1
ATOM 784 O O . HIS A 1 101 ? -4.991 0.326 13.525 1.00 97.81 101 HIS A O 1
ATOM 790 N N . LEU A 1 102 ? -6.494 -0.138 11.922 1.00 98.38 102 LEU A N 1
ATOM 791 C CA . LEU A 1 102 ? -6.487 1.194 11.297 1.00 98.38 102 LEU A CA 1
ATOM 792 C C . LEU A 1 102 ? -6.683 2.344 12.306 1.00 98.38 102 LEU A C 1
ATOM 794 O O . LEU A 1 102 ? -5.891 3.285 12.254 1.00 98.38 102 LEU A O 1
ATOM 798 N N . PRO A 1 103 ? -7.633 2.290 13.268 1.00 98.12 103 PRO A N 1
ATOM 799 C CA . PRO A 1 103 ? -7.761 3.349 14.273 1.00 98.12 103 PRO A CA 1
ATOM 800 C C . PRO A 1 103 ? -6.519 3.498 15.163 1.00 98.12 103 PRO A C 1
ATOM 802 O O . PRO A 1 103 ? -6.093 4.613 15.451 1.00 98.12 103 PRO A O 1
ATOM 805 N N . ALA A 1 104 ? -5.906 2.384 15.578 1.00 98.06 104 ALA A N 1
ATOM 806 C CA . ALA A 1 104 ? -4.692 2.413 16.393 1.00 98.06 104 ALA A CA 1
ATOM 807 C C . ALA A 1 104 ? -3.507 2.988 15.605 1.00 98.06 104 ALA A C 1
ATOM 809 O O . ALA A 1 104 ? -2.787 3.843 16.113 1.00 98.06 104 ALA A O 1
ATOM 810 N N . LEU A 1 105 ? -3.350 2.587 14.340 1.00 98.44 105 LEU A N 1
ATOM 811 C CA . LEU A 1 105 ? -2.331 3.135 13.445 1.00 98.44 105 LEU A CA 1
ATOM 812 C C . LEU A 1 105 ? -2.515 4.638 13.215 1.00 98.44 105 LEU A C 1
ATOM 814 O O . LEU A 1 105 ? -1.532 5.369 13.260 1.00 98.44 105 LEU A O 1
ATOM 818 N N . GLN A 1 106 ? -3.749 5.115 13.021 1.00 98.31 106 GLN A N 1
ATOM 819 C CA . GLN A 1 106 ? -4.038 6.547 12.887 1.00 98.31 106 GLN A CA 1
ATOM 820 C C . GLN A 1 106 ? -3.697 7.318 14.170 1.00 98.31 106 GLN A C 1
ATOM 822 O O . GLN A 1 106 ? -3.160 8.421 14.097 1.00 98.31 106 GLN A O 1
ATOM 827 N N . ASN A 1 107 ? -3.939 6.725 15.342 1.00 97.69 107 ASN A N 1
ATOM 828 C CA . ASN A 1 107 ? -3.569 7.325 16.625 1.00 97.69 107 ASN A CA 1
ATOM 829 C C . ASN A 1 107 ? -2.048 7.367 16.838 1.00 97.69 107 ASN A C 1
ATOM 831 O O . ASN A 1 107 ? -1.525 8.368 17.327 1.00 97.69 107 ASN A O 1
ATOM 835 N N . PHE A 1 108 ? -1.326 6.302 16.475 1.00 98.06 108 PHE A N 1
ATOM 836 C CA . PHE A 1 108 ? 0.135 6.270 16.573 1.00 98.06 108 PHE A CA 1
ATOM 837 C C . PHE A 1 108 ? 0.810 7.199 15.562 1.00 98.06 108 PHE A C 1
ATOM 839 O O . PHE A 1 108 ? 1.823 7.822 15.888 1.00 98.06 108 PHE A O 1
ATOM 846 N N . PHE A 1 109 ? 0.239 7.301 14.360 1.00 98.56 109 PHE A N 1
ATOM 847 C CA . PHE A 1 109 ? 0.823 7.972 13.204 1.00 98.56 109 PHE A CA 1
ATOM 848 C C . PHE A 1 109 ? -0.169 8.957 12.564 1.00 98.56 109 PHE A C 1
ATOM 850 O O . PHE A 1 109 ? -0.629 8.740 11.440 1.00 98.56 109 PHE A O 1
ATOM 857 N N . PRO A 1 110 ? -0.499 10.065 13.250 1.00 98.19 110 PRO A N 1
ATOM 858 C CA . PRO A 1 110 ? -1.547 10.990 12.814 1.00 98.19 110 PRO A CA 1
ATOM 859 C C . PRO A 1 110 ? -1.232 11.741 11.511 1.00 98.19 110 PRO A C 1
ATOM 861 O O . PRO A 1 110 ? -2.135 12.325 10.919 1.00 98.19 110 PRO A O 1
ATOM 864 N N . ALA A 1 111 ? 0.028 11.755 11.062 1.00 98.38 111 ALA A N 1
ATOM 865 C CA . ALA A 1 111 ? 0.439 12.361 9.793 1.00 98.38 111 ALA A CA 1
ATOM 866 C C . ALA A 1 111 ? 0.640 11.335 8.661 1.00 98.38 111 ALA A C 1
ATOM 868 O O . ALA A 1 111 ? 1.017 11.717 7.547 1.00 98.38 111 ALA A O 1
ATOM 869 N N . ALA A 1 112 ? 0.431 10.042 8.931 1.00 98.69 112 ALA A N 1
ATOM 870 C CA . ALA A 1 112 ? 0.458 9.015 7.899 1.00 98.69 112 ALA A CA 1
ATOM 871 C C . ALA A 1 112 ? -0.799 9.073 7.026 1.00 98.69 112 ALA A C 1
ATOM 873 O O . ALA A 1 112 ? -1.856 9.541 7.443 1.00 98.69 112 ALA A O 1
ATOM 874 N N . ARG A 1 113 ? -0.671 8.562 5.802 1.00 98.69 113 ARG A N 1
ATOM 875 C CA . ARG A 1 113 ? -1.784 8.423 4.855 1.00 98.69 113 ARG A CA 1
ATOM 876 C C . ARG A 1 113 ? -2.192 6.958 4.769 1.00 98.69 113 ARG A C 1
ATOM 878 O O . ARG A 1 113 ? -1.339 6.076 4.878 1.00 98.69 113 ARG A O 1
ATOM 885 N N . PHE A 1 114 ? -3.462 6.690 4.499 1.00 98.88 114 PHE A N 1
ATOM 886 C CA . PHE A 1 114 ? -3.982 5.327 4.400 1.00 98.88 114 PHE A CA 1
ATOM 887 C C . PHE A 1 114 ? -4.605 5.099 3.029 1.00 98.88 114 PHE A C 1
ATOM 889 O O . PHE A 1 114 ? -5.549 5.786 2.650 1.00 98.88 114 PHE A O 1
ATOM 896 N N . LEU A 1 115 ? -4.102 4.114 2.287 1.00 98.88 115 LEU A N 1
ATOM 897 C CA . LEU A 1 115 ? -4.693 3.641 1.040 1.00 98.88 115 LEU A CA 1
ATOM 898 C C . LEU A 1 115 ? -5.470 2.353 1.309 1.00 98.88 115 LEU A C 1
ATOM 900 O O . LEU A 1 115 ? -4.895 1.275 1.474 1.00 98.88 115 LEU A O 1
ATOM 904 N N . LEU A 1 116 ? -6.793 2.479 1.324 1.00 98.81 116 LEU A N 1
ATOM 905 C CA . LEU A 1 116 ? -7.710 1.375 1.561 1.00 98.81 116 LEU A CA 1
ATOM 906 C C . LEU A 1 116 ? -8.194 0.811 0.227 1.00 98.81 116 LEU A C 1
ATOM 908 O O . LEU A 1 116 ? -8.728 1.545 -0.612 1.00 98.81 116 LEU A O 1
ATOM 912 N N . VAL A 1 117 ? -8.047 -0.498 0.047 1.00 98.75 117 VAL A N 1
ATOM 913 C CA . VAL A 1 117 ? -8.463 -1.214 -1.158 1.00 98.75 117 VAL A CA 1
ATOM 914 C C . VAL A 1 117 ? -9.547 -2.223 -0.812 1.00 98.75 117 VAL A C 1
ATOM 916 O O . VAL A 1 117 ? -9.321 -3.156 -0.049 1.00 98.75 117 VAL A O 1
ATOM 919 N N . HIS A 1 118 ? -10.719 -2.072 -1.424 1.00 98.75 118 HIS A N 1
ATOM 920 C CA . HIS A 1 118 ? -11.885 -2.890 -1.113 1.00 98.75 118 HIS A CA 1
ATOM 921 C C . HIS A 1 118 ? -12.491 -3.562 -2.352 1.00 98.75 118 HIS A C 1
ATOM 923 O O . HIS A 1 118 ? -12.770 -2.933 -3.381 1.00 98.75 118 HIS A O 1
ATOM 929 N N . ARG A 1 119 ? -12.785 -4.855 -2.211 1.00 98.38 119 ARG A N 1
ATOM 930 C CA . ARG A 1 119 ? -13.666 -5.655 -3.077 1.00 98.38 119 ARG A CA 1
ATOM 931 C C . ARG A 1 119 ? -14.555 -6.500 -2.165 1.00 98.38 119 ARG A C 1
ATOM 933 O O . ARG A 1 119 ? -14.163 -6.780 -1.043 1.00 98.38 119 ARG A O 1
ATOM 940 N N . SER A 1 120 ? -15.730 -6.908 -2.644 1.00 98.38 120 SER A N 1
ATOM 941 C CA . SER A 1 120 ? -16.612 -7.777 -1.845 1.00 98.38 120 SER A CA 1
ATOM 942 C C . SER A 1 120 ? -15.923 -9.090 -1.462 1.00 98.38 120 SER A C 1
ATOM 944 O O . SER A 1 120 ? -15.091 -9.589 -2.224 1.00 98.38 120 SER A O 1
ATOM 946 N N . ASP A 1 121 ? -16.308 -9.677 -0.330 1.00 98.56 121 ASP A N 1
ATOM 947 C CA . ASP A 1 121 ? -15.706 -10.907 0.206 1.00 98.56 121 ASP A CA 1
ATOM 948 C C . ASP A 1 121 ? -15.681 -12.037 -0.827 1.00 98.56 121 ASP A C 1
ATOM 950 O O . ASP A 1 121 ? -14.653 -12.675 -1.048 1.00 98.56 121 ASP A O 1
ATOM 954 N N . GLN A 1 122 ? -16.786 -12.218 -1.556 1.00 98.12 122 GLN A N 1
ATOM 955 C CA . GLN A 1 122 ? -16.892 -13.219 -2.617 1.00 98.12 122 GLN A CA 1
ATOM 956 C C . GLN A 1 122 ? -15.895 -12.966 -3.759 1.00 98.12 122 GLN A C 1
ATOM 958 O O . GLN A 1 122 ? -15.260 -13.894 -4.262 1.00 98.12 122 GLN A O 1
ATOM 963 N N . GLN A 1 123 ? -15.737 -11.707 -4.179 1.00 98.00 123 GLN A N 1
ATOM 964 C CA . GLN A 1 123 ? -14.784 -11.331 -5.225 1.00 98.00 123 GLN A CA 1
ATOM 965 C C . GLN A 1 123 ? -13.331 -11.494 -4.772 1.00 98.00 123 GLN A C 1
ATOM 967 O O . GLN A 1 123 ? -12.476 -11.831 -5.597 1.00 98.00 123 GLN A O 1
ATOM 972 N N . CYS A 1 124 ? -13.061 -11.231 -3.494 1.00 98.12 124 CYS A N 1
ATOM 973 C CA . CYS A 1 124 ? -11.775 -11.454 -2.850 1.00 98.12 124 CYS A CA 1
ATOM 974 C C . CYS A 1 124 ? -11.439 -12.946 -2.828 1.00 98.12 124 CYS A C 1
ATOM 976 O O . CYS A 1 124 ? -10.456 -13.348 -3.449 1.00 98.12 124 CYS A O 1
ATOM 978 N N . LEU A 1 125 ? -12.300 -13.773 -2.229 1.00 97.44 125 LEU A N 1
ATOM 979 C CA . LEU A 1 125 ? -12.081 -15.212 -2.090 1.00 97.44 125 LEU A CA 1
ATOM 980 C C . LEU A 1 125 ? -11.922 -15.900 -3.450 1.00 97.44 125 LEU A C 1
ATOM 982 O O . LEU A 1 125 ? -10.967 -16.645 -3.660 1.00 97.44 125 LEU A O 1
ATOM 986 N N . SER A 1 126 ? -12.807 -15.592 -4.405 1.00 96.56 126 SER A N 1
ATOM 987 C CA . SER A 1 126 ? -12.737 -16.162 -5.753 1.00 96.56 126 SER A CA 1
ATOM 988 C C . SER A 1 126 ? -11.433 -15.791 -6.462 1.00 96.56 126 SER A C 1
ATOM 990 O O . SER A 1 126 ? -10.787 -16.646 -7.066 1.00 96.56 126 SER A O 1
ATOM 992 N N . TRP A 1 127 ? -11.003 -14.528 -6.367 1.00 95.44 127 TRP A N 1
ATOM 993 C CA . TRP A 1 127 ? -9.747 -14.108 -6.982 1.00 95.44 127 TRP A CA 1
ATOM 994 C C . TRP A 1 127 ? -8.524 -14.698 -6.274 1.00 95.44 127 TRP A C 1
ATOM 996 O O . TRP A 1 127 ? -7.570 -15.068 -6.951 1.00 95.44 127 TRP A O 1
ATOM 1006 N N . TRP A 1 128 ? -8.542 -14.808 -4.944 1.00 94.50 128 TRP A N 1
ATOM 1007 C CA . TRP A 1 128 ? -7.463 -15.430 -4.175 1.00 94.50 128 TRP A CA 1
ATOM 1008 C C . TRP A 1 128 ? -7.266 -16.898 -4.584 1.00 94.50 128 TRP A C 1
ATOM 1010 O O . TRP A 1 128 ? -6.143 -17.296 -4.889 1.00 94.50 128 TRP A O 1
ATOM 1020 N N . GLN A 1 129 ? -8.352 -17.665 -4.732 1.00 93.00 129 GLN A N 1
ATOM 1021 C CA . GLN A 1 129 ? -8.296 -19.043 -5.238 1.00 93.00 129 GLN A CA 1
ATOM 1022 C C . GLN A 1 129 ? -7.748 -19.114 -6.671 1.00 93.00 129 GLN A C 1
ATOM 1024 O O . GLN A 1 129 ? -6.842 -19.897 -6.948 1.00 93.00 129 GLN A O 1
ATOM 1029 N N . GLN A 1 130 ? -8.249 -18.262 -7.576 1.00 91.94 130 GLN A N 1
ATOM 1030 C CA . GLN A 1 130 ? -7.772 -18.188 -8.968 1.00 91.94 130 GLN A CA 1
ATOM 1031 C C . GLN A 1 130 ? -6.291 -17.800 -9.070 1.00 91.94 130 GLN A C 1
ATOM 1033 O O . GLN A 1 130 ? -5.603 -18.211 -9.997 1.00 91.94 130 GLN A O 1
ATOM 1038 N N . SER A 1 131 ? -5.803 -17.023 -8.105 1.00 88.19 131 SER A N 1
ATOM 1039 C CA . SER A 1 131 ? -4.421 -16.545 -8.017 1.00 88.19 131 SER A CA 1
ATOM 1040 C C . SER A 1 131 ? -3.438 -17.586 -7.473 1.00 88.19 131 SER A C 1
ATOM 1042 O O . SER A 1 131 ? -2.274 -17.262 -7.265 1.00 88.19 131 SER A O 1
ATOM 1044 N N . GLY A 1 132 ? -3.898 -18.814 -7.217 1.00 89.31 132 GLY A N 1
ATOM 1045 C CA . GLY A 1 132 ? -3.091 -19.919 -6.697 1.00 89.31 132 GLY A CA 1
ATOM 1046 C C . GLY A 1 132 ? -3.376 -20.273 -5.236 1.00 89.31 132 GLY A C 1
ATOM 1047 O O . GLY A 1 132 ? -2.966 -21.346 -4.793 1.00 89.31 132 GLY A O 1
ATOM 1048 N N . GLY A 1 133 ? -4.110 -19.436 -4.495 1.00 90.88 133 GLY A N 1
ATOM 1049 C CA . GLY A 1 133 ? -4.415 -19.661 -3.081 1.00 90.88 133 GLY A CA 1
ATOM 1050 C C . GLY A 1 133 ? -3.152 -19.935 -2.257 1.00 90.88 133 GLY A C 1
ATOM 1051 O O . GLY A 1 133 ? -2.160 -19.228 -2.390 1.00 90.88 133 GLY A O 1
ATOM 1052 N N . PHE A 1 134 ? -3.156 -21.009 -1.465 1.00 92.00 134 PHE A N 1
ATOM 1053 C CA . PHE A 1 134 ? -1.991 -21.455 -0.682 1.00 92.00 134 PHE A CA 1
ATOM 1054 C C . PHE A 1 134 ? -0.836 -22.054 -1.502 1.00 92.00 134 PHE A C 1
ATOM 1056 O O . PHE A 1 134 ? 0.182 -22.425 -0.933 1.00 92.00 134 PHE A O 1
ATOM 1063 N N . ARG A 1 135 ? -0.974 -22.212 -2.825 1.00 88.31 135 ARG A N 1
ATOM 1064 C CA . ARG A 1 135 ? 0.066 -22.836 -3.670 1.00 88.31 135 ARG A CA 1
ATOM 1065 C C . ARG A 1 135 ? 1.132 -21.853 -4.142 1.00 88.31 135 ARG A C 1
ATOM 1067 O O . ARG A 1 135 ? 2.035 -22.243 -4.877 1.00 88.31 135 ARG A O 1
ATOM 1074 N N . ILE A 1 136 ? 0.980 -20.581 -3.800 1.00 85.75 136 ILE A N 1
ATOM 1075 C CA . ILE A 1 136 ? 1.945 -19.551 -4.147 1.00 85.75 136 ILE A CA 1
ATOM 1076 C C . ILE A 1 136 ? 3.108 -19.555 -3.150 1.00 85.75 136 ILE A C 1
ATOM 1078 O O . ILE A 1 136 ? 2.936 -19.971 -2.009 1.00 85.75 136 ILE A O 1
ATOM 1082 N N . SER A 1 137 ? 4.282 -19.086 -3.572 1.00 84.69 137 SER A N 1
ATOM 1083 C CA . SER A 1 137 ? 5.469 -19.026 -2.708 1.00 84.69 137 SER A CA 1
ATOM 1084 C C . SER A 1 137 ? 5.666 -17.663 -2.051 1.00 84.69 137 SER A C 1
ATOM 1086 O O . SER A 1 137 ? 6.440 -17.562 -1.106 1.00 84.69 137 SER A O 1
ATOM 1088 N N . PHE A 1 138 ? 5.026 -16.608 -2.571 1.00 86.06 138 PHE A N 1
ATOM 1089 C CA . PHE A 1 138 ? 5.131 -15.263 -2.017 1.00 86.06 138 PHE A CA 1
ATOM 1090 C C . PHE A 1 138 ? 3.918 -14.382 -2.389 1.00 86.06 138 PHE A C 1
ATOM 1092 O O . PHE A 1 138 ? 3.569 -14.274 -3.568 1.00 86.06 138 PHE A O 1
ATOM 1099 N N . PRO A 1 139 ? 3.297 -13.664 -1.440 1.00 87.88 139 PRO A N 1
ATOM 1100 C CA . PRO A 1 139 ? 3.589 -13.638 -0.007 1.00 87.88 139 PRO A CA 1
ATOM 1101 C C . PRO A 1 139 ? 3.101 -14.917 0.706 1.00 87.88 139 PRO A C 1
ATOM 1103 O O . PRO A 1 139 ? 2.343 -15.699 0.128 1.00 87.88 139 PRO A O 1
ATOM 1106 N N . ASP A 1 140 ? 3.564 -15.146 1.938 1.00 90.19 140 ASP A N 1
ATOM 1107 C CA . ASP A 1 140 ? 3.246 -16.352 2.713 1.00 90.19 140 ASP A CA 1
ATOM 1108 C C . ASP A 1 140 ? 1.823 -16.282 3.297 1.00 90.19 140 ASP A C 1
ATOM 1110 O O . ASP A 1 140 ? 1.484 -15.399 4.081 1.00 90.19 140 ASP A O 1
ATOM 1114 N N . TYR A 1 141 ? 0.967 -17.227 2.909 1.00 91.94 141 TYR A N 1
ATOM 1115 C CA . TYR A 1 141 ? -0.405 -17.315 3.407 1.00 91.94 141 TYR A CA 1
ATOM 1116 C C . TYR A 1 141 ? -0.620 -18.435 4.435 1.00 91.94 141 TYR A C 1
ATOM 1118 O O . TYR A 1 141 ? -1.748 -18.631 4.869 1.00 91.94 141 TYR A O 1
ATOM 1126 N N . THR A 1 142 ? 0.408 -19.164 4.863 1.00 92.00 142 THR A N 1
ATOM 1127 C CA . THR A 1 142 ? 0.285 -20.327 5.761 1.00 92.00 142 THR A CA 1
ATOM 1128 C C . THR A 1 142 ? -0.348 -20.000 7.112 1.00 92.00 142 THR A C 1
ATOM 1130 O O . THR A 1 142 ? -1.077 -20.834 7.642 1.00 92.00 142 THR A O 1
ATOM 1133 N N . TRP A 1 143 ? -0.185 -18.773 7.621 1.00 93.31 143 TRP A N 1
ATOM 1134 C CA . TRP A 1 143 ? -0.852 -18.300 8.844 1.00 93.31 143 TRP A CA 1
ATOM 1135 C C . TRP A 1 143 ? -2.387 -18.386 8.786 1.00 93.31 143 TRP A C 1
ATOM 1137 O O . TRP A 1 143 ? -3.051 -18.492 9.811 1.00 93.31 143 TRP A O 1
ATOM 1147 N N . TYR A 1 144 ? -2.968 -18.349 7.585 1.00 93.00 144 TYR A N 1
ATOM 1148 C CA . TYR A 1 144 ? -4.413 -18.472 7.402 1.00 93.00 144 TYR A CA 1
ATOM 1149 C C . TYR A 1 144 ? -4.898 -19.927 7.454 1.00 93.00 144 TYR A C 1
ATOM 1151 O O . TYR A 1 144 ? -6.106 -20.132 7.484 1.00 93.00 144 TYR A O 1
ATOM 1159 N N . GLU A 1 145 ? -3.991 -20.907 7.494 1.00 93.44 145 GLU A N 1
ATOM 1160 C CA . GLU A 1 145 ? -4.221 -22.349 7.673 1.00 93.44 145 GLU A CA 1
ATOM 1161 C C . GLU A 1 145 ? -5.038 -23.028 6.561 1.00 93.44 145 GLU A C 1
ATOM 1163 O O . GLU A 1 145 ? -4.527 -23.894 5.849 1.00 93.44 145 GLU A O 1
ATOM 1168 N N . ASP A 1 146 ? -6.301 -22.639 6.386 1.00 94.69 146 ASP A N 1
ATOM 1169 C CA . ASP A 1 146 ? -7.231 -23.255 5.450 1.00 94.69 146 ASP A CA 1
ATOM 1170 C C . ASP A 1 146 ? -8.154 -22.245 4.740 1.00 94.69 146 ASP A C 1
ATOM 1172 O O . ASP A 1 146 ? -8.174 -21.040 5.002 1.00 94.69 146 ASP A O 1
ATOM 1176 N N . SER A 1 147 ? -8.918 -22.739 3.759 1.00 93.75 147 SER A N 1
ATOM 1177 C CA . SER A 1 147 ? -9.783 -21.888 2.930 1.00 93.75 147 SER A CA 1
ATOM 1178 C C . SER A 1 147 ? -11.008 -21.348 3.676 1.00 93.75 147 SER A C 1
ATOM 1180 O O . SER A 1 147 ? -11.532 -20.303 3.287 1.00 93.75 147 SER A O 1
ATOM 1182 N N . ALA A 1 148 ? -11.484 -22.046 4.712 1.00 95.44 148 ALA A N 1
ATOM 1183 C CA . ALA A 1 148 ? -12.619 -21.597 5.512 1.00 95.44 148 ALA A CA 1
ATOM 1184 C C . ALA A 1 148 ? -12.195 -20.432 6.412 1.00 95.44 148 ALA A C 1
ATOM 1186 O O . ALA A 1 148 ? -12.857 -19.392 6.429 1.00 95.44 148 ALA A O 1
ATOM 1187 N N . ASN A 1 149 ? -11.042 -20.558 7.069 1.00 96.62 149 ASN A N 1
ATOM 1188 C CA . ASN A 1 149 ? -10.439 -19.471 7.817 1.00 96.62 149 ASN A CA 1
ATOM 1189 C C . ASN A 1 149 ? -10.068 -18.307 6.887 1.00 96.62 149 ASN A C 1
ATOM 1191 O O . ASN A 1 149 ? -10.421 -17.175 7.187 1.00 96.62 149 ASN A O 1
ATOM 1195 N N . MET A 1 150 ? -9.486 -18.547 5.705 1.00 97.25 150 MET A N 1
ATOM 1196 C CA . MET A 1 150 ? -9.234 -17.484 4.716 1.00 97.25 150 MET A CA 1
ATOM 1197 C C . MET A 1 150 ? -10.497 -16.667 4.391 1.00 97.25 150 MET A C 1
ATOM 1199 O O . MET A 1 150 ? -10.446 -15.437 4.365 1.00 97.25 150 MET A O 1
ATOM 1203 N N . ALA A 1 151 ? -11.645 -17.321 4.184 1.00 97.75 151 ALA A N 1
ATOM 1204 C CA . ALA A 1 151 ? -12.910 -16.628 3.941 1.00 97.75 151 ALA A CA 1
ATOM 1205 C C . ALA A 1 151 ? -13.343 -15.760 5.138 1.00 97.75 151 ALA A C 1
ATOM 1207 O O . ALA A 1 151 ? -13.763 -14.618 4.943 1.00 97.75 151 ALA A O 1
ATOM 1208 N N . LEU A 1 152 ? -13.188 -16.268 6.366 1.00 97.94 152 LEU A N 1
ATOM 1209 C CA . LEU A 1 152 ? -13.435 -15.503 7.591 1.00 97.94 152 LEU A CA 1
ATOM 1210 C C . LEU A 1 152 ? -12.498 -14.292 7.696 1.00 97.94 152 LEU A C 1
ATOM 1212 O O . LEU A 1 152 ? -12.957 -13.179 7.948 1.00 97.94 152 LEU A O 1
ATOM 1216 N N . GLN A 1 153 ? -11.197 -14.486 7.468 1.00 97.81 153 GLN A N 1
ATOM 1217 C CA . GLN A 1 153 ? -10.209 -13.413 7.550 1.00 97.81 153 GLN A CA 1
ATOM 1218 C C . GLN A 1 153 ? -10.469 -12.323 6.497 1.00 97.81 153 GLN A C 1
ATOM 1220 O O . GLN A 1 153 ? -10.371 -11.142 6.816 1.00 97.81 153 GLN A O 1
ATOM 1225 N N . ILE A 1 154 ? -10.876 -12.692 5.275 1.00 98.56 154 ILE A N 1
ATOM 1226 C CA . ILE A 1 154 ? -11.286 -11.734 4.234 1.00 98.56 154 ILE A CA 1
ATOM 1227 C C . ILE A 1 154 ? -12.454 -10.864 4.712 1.00 98.56 154 ILE A C 1
ATOM 1229 O O . ILE A 1 154 ? -12.405 -9.644 4.546 1.00 98.56 154 ILE A O 1
ATOM 1233 N N . ALA A 1 155 ? -13.483 -11.474 5.307 1.00 98.56 155 ALA A N 1
ATOM 1234 C CA . ALA A 1 155 ? -14.647 -10.745 5.805 1.00 98.56 155 ALA A CA 1
ATOM 1235 C C . ALA A 1 155 ? -14.269 -9.775 6.937 1.00 98.56 155 ALA A C 1
ATOM 1237 O O . ALA A 1 155 ? -14.717 -8.628 6.946 1.00 98.56 155 ALA A O 1
ATOM 1238 N N . LEU A 1 156 ? -13.395 -10.201 7.857 1.00 98.38 156 LEU A N 1
ATOM 1239 C CA . LEU A 1 156 ? -12.874 -9.348 8.931 1.00 98.38 156 LEU A CA 1
ATOM 1240 C C . LEU A 1 156 ? -12.082 -8.154 8.382 1.00 98.38 156 LEU A C 1
ATOM 1242 O O . LEU A 1 156 ? -12.322 -7.017 8.792 1.00 98.38 156 LEU A O 1
ATOM 1246 N N . ASP A 1 157 ? -11.179 -8.395 7.431 1.00 98.50 157 ASP A N 1
ATOM 1247 C CA . ASP A 1 157 ? -10.347 -7.346 6.835 1.00 98.50 157 ASP A CA 1
ATOM 1248 C C . ASP A 1 157 ? -11.208 -6.315 6.084 1.00 98.50 157 ASP A C 1
ATOM 1250 O O . ASP A 1 157 ? -11.046 -5.101 6.243 1.00 98.50 157 ASP A O 1
ATOM 1254 N N . ASN A 1 158 ? -12.177 -6.781 5.291 1.00 98.75 158 ASN A N 1
ATOM 1255 C CA . ASN A 1 158 ? -13.098 -5.904 4.573 1.00 98.75 158 ASN A CA 1
ATOM 1256 C C . ASN A 1 158 ? -14.008 -5.107 5.520 1.00 98.75 158 ASN A C 1
ATOM 1258 O O . ASN A 1 158 ? -14.231 -3.916 5.282 1.00 98.75 158 ASN A O 1
ATOM 1262 N N . ALA A 1 159 ? -14.492 -5.720 6.605 1.00 98.62 159 ALA A N 1
ATOM 1263 C CA . ALA A 1 159 ? -15.283 -5.029 7.620 1.00 98.62 159 ALA A CA 1
ATOM 1264 C C . ALA A 1 159 ? -14.478 -3.910 8.301 1.00 98.62 159 ALA A C 1
ATOM 1266 O O . ALA A 1 159 ? -14.982 -2.793 8.434 1.00 98.62 159 ALA A O 1
ATOM 1267 N N . GLY A 1 160 ? -13.217 -4.172 8.663 1.00 98.62 160 GLY A N 1
ATOM 1268 C CA . GLY A 1 160 ? -12.319 -3.171 9.246 1.00 98.62 160 GLY A CA 1
ATOM 1269 C C . GLY A 1 160 ? -12.066 -1.984 8.310 1.00 98.62 160 GLY A C 1
ATOM 1270 O O . GLY A 1 160 ? -12.186 -0.826 8.716 1.00 98.62 160 GLY A O 1
ATOM 1271 N N . ILE A 1 161 ? -11.825 -2.258 7.024 1.00 98.81 161 ILE A N 1
ATOM 1272 C CA . ILE A 1 161 ? -11.672 -1.226 5.986 1.00 98.81 161 ILE A CA 1
ATOM 1273 C C . ILE A 1 161 ? -12.937 -0.375 5.848 1.00 98.81 161 ILE A C 1
ATOM 1275 O O . ILE A 1 161 ? -12.853 0.856 5.833 1.00 98.81 161 ILE A O 1
ATOM 1279 N N . ALA A 1 162 ? -14.105 -1.011 5.735 1.00 98.56 162 ALA A N 1
ATOM 1280 C CA . ALA A 1 162 ? -15.372 -0.308 5.567 1.00 98.56 162 ALA A CA 1
ATOM 1281 C C . ALA A 1 162 ? -15.695 0.570 6.785 1.00 98.56 162 ALA A C 1
ATOM 1283 O O . ALA A 1 162 ? -16.047 1.740 6.617 1.00 98.56 162 ALA A O 1
ATOM 1284 N N . ALA A 1 163 ? -15.506 0.038 7.996 1.00 98.56 163 ALA A N 1
ATOM 1285 C CA . ALA A 1 163 ? -15.720 0.765 9.242 1.00 98.56 163 ALA A CA 1
ATOM 1286 C C . ALA A 1 163 ? -14.788 1.979 9.364 1.00 98.56 163 ALA A C 1
ATOM 1288 O O . ALA A 1 163 ? -15.244 3.072 9.697 1.00 98.56 163 ALA A O 1
ATOM 1289 N N . PHE A 1 164 ? -13.500 1.825 9.041 1.00 98.75 164 PHE A N 1
ATOM 1290 C CA . PHE A 1 164 ? -12.540 2.927 9.107 1.00 98.75 164 PHE A CA 1
ATOM 1291 C C . PHE A 1 164 ? -12.832 4.024 8.076 1.00 98.75 164 PHE A C 1
ATOM 1293 O O . PHE A 1 164 ? -12.790 5.213 8.404 1.00 98.75 164 PHE A O 1
ATOM 1300 N N . ALA A 1 165 ? -13.187 3.644 6.845 1.00 98.56 165 ALA A N 1
ATOM 1301 C CA . ALA A 1 165 ? -13.583 4.594 5.809 1.00 98.56 165 ALA A CA 1
ATOM 1302 C C . ALA A 1 165 ? -14.846 5.375 6.226 1.00 98.56 165 ALA A C 1
ATOM 1304 O O . ALA A 1 165 ? -14.887 6.605 6.130 1.00 98.56 165 ALA A O 1
ATOM 1305 N N . GLN A 1 166 ? -15.846 4.675 6.776 1.00 98.19 166 GLN A N 1
ATOM 1306 C CA . GLN A 1 166 ? -17.071 5.276 7.305 1.00 98.19 166 GLN A CA 1
ATOM 1307 C C . GLN A 1 166 ? -16.793 6.239 8.467 1.00 98.19 166 GLN A C 1
ATOM 1309 O O . GLN A 1 166 ? -17.303 7.358 8.450 1.00 98.19 166 GLN A O 1
ATOM 1314 N N . ALA A 1 167 ? -15.970 5.841 9.442 1.00 98.31 167 ALA A N 1
ATOM 1315 C CA . ALA A 1 167 ? -15.619 6.665 10.600 1.00 98.31 167 ALA A CA 1
ATOM 1316 C C . ALA A 1 167 ? -14.920 7.976 10.203 1.00 98.31 167 ALA A C 1
ATOM 1318 O O . ALA A 1 167 ? -15.103 8.997 10.859 1.00 98.31 167 ALA A O 1
ATOM 1319 N N . ASN A 1 168 ? -14.178 7.969 9.093 1.00 98.25 168 ASN A N 1
ATOM 1320 C CA . ASN A 1 168 ? -13.522 9.156 8.544 1.00 98.25 168 ASN A CA 1
ATOM 1321 C C . ASN A 1 168 ? -14.398 9.937 7.540 1.00 98.25 168 ASN A C 1
ATOM 1323 O O . ASN A 1 168 ? -13.936 10.905 6.935 1.00 98.25 168 ASN A O 1
ATOM 1327 N N . GLY A 1 169 ? -15.653 9.527 7.313 1.00 97.88 169 GLY A N 1
ATOM 1328 C CA . GLY A 1 169 ? -16.550 10.169 6.345 1.00 97.88 169 GLY A CA 1
ATOM 1329 C C . GLY A 1 169 ? -16.062 10.072 4.893 1.00 97.88 169 GLY A C 1
ATOM 1330 O O . GLY A 1 169 ? -16.420 10.901 4.052 1.00 97.88 169 GLY A O 1
ATOM 1331 N N . LYS A 1 170 ? -15.222 9.078 4.580 1.00 97.00 170 LYS A N 1
ATOM 1332 C CA . LYS A 1 170 ? -14.622 8.874 3.259 1.00 97.00 170 LYS A CA 1
ATOM 1333 C C . LYS A 1 170 ? -15.252 7.645 2.596 1.00 97.00 170 LYS A C 1
ATOM 1335 O O . LYS A 1 170 ? -15.071 6.531 3.075 1.00 97.00 170 LYS A O 1
ATOM 1340 N N . PRO A 1 171 ? -15.995 7.790 1.485 1.00 96.31 171 PRO A N 1
ATOM 1341 C CA . PRO A 1 171 ? -16.599 6.630 0.837 1.00 96.31 171 PRO A CA 1
ATOM 1342 C C . PRO A 1 171 ? -15.554 5.830 0.054 1.00 96.31 171 PRO A C 1
ATOM 1344 O O . PRO A 1 171 ? -14.711 6.418 -0.624 1.00 96.31 171 PRO A O 1
ATOM 1347 N N . LEU A 1 172 ? -15.691 4.504 0.046 1.00 98.12 172 LEU A N 1
ATOM 1348 C CA . LEU A 1 172 ? -14.992 3.617 -0.888 1.00 98.12 172 LEU A CA 1
ATOM 1349 C C . LEU A 1 172 ? -15.590 3.779 -2.293 1.00 98.12 172 LEU A C 1
ATOM 1351 O O . LEU A 1 172 ? -16.785 3.553 -2.491 1.00 98.12 172 LEU A O 1
ATOM 1355 N N . LYS A 1 173 ? -14.778 4.163 -3.286 1.00 97.62 173 LYS A N 1
ATOM 1356 C CA . LYS A 1 173 ? -15.267 4.506 -4.636 1.00 97.62 173 LYS A CA 1
ATOM 1357 C C . LYS A 1 173 ? -14.470 3.819 -5.732 1.00 97.62 173 LYS A C 1
ATOM 1359 O O . LYS A 1 173 ? -13.258 3.666 -5.635 1.00 97.62 173 LYS A O 1
ATOM 1364 N N . ARG A 1 174 ? -15.140 3.448 -6.824 1.00 97.19 174 ARG A N 1
ATOM 1365 C CA . ARG A 1 174 ? -14.457 3.033 -8.056 1.00 97.19 174 ARG A CA 1
ATOM 1366 C C . ARG A 1 174 ? -13.877 4.258 -8.752 1.00 97.19 174 ARG A C 1
ATOM 1368 O O . ARG A 1 174 ? -14.585 5.241 -8.966 1.00 97.19 174 ARG A O 1
ATOM 1375 N N . HIS A 1 175 ? -12.619 4.166 -9.164 1.00 97.50 175 HIS A N 1
ATOM 1376 C CA . HIS A 1 175 ? -11.953 5.207 -9.936 1.00 97.50 175 HIS A CA 1
ATOM 1377 C C . HIS A 1 175 ? -11.655 4.714 -11.357 1.00 97.50 175 HIS A C 1
ATOM 1379 O O . HIS A 1 175 ? -11.335 3.549 -11.580 1.00 97.50 175 HIS A O 1
ATOM 1385 N N . ARG A 1 176 ? -11.768 5.608 -12.348 1.00 96.94 176 ARG A N 1
ATOM 1386 C CA . ARG A 1 176 ? -11.416 5.297 -13.749 1.00 96.94 176 ARG A CA 1
ATOM 1387 C C . ARG A 1 176 ? -9.913 5.371 -14.022 1.00 96.94 176 ARG A C 1
ATOM 1389 O O . ARG A 1 176 ? -9.470 4.816 -15.028 1.00 96.94 176 ARG A O 1
ATOM 1396 N N . SER A 1 177 ? -9.197 6.096 -13.167 1.00 98.12 177 SER A N 1
ATOM 1397 C CA . SER A 1 177 ? -7.766 6.384 -13.211 1.00 98.12 177 SER A CA 1
ATOM 1398 C C . SER A 1 177 ? -7.241 6.509 -11.779 1.00 98.12 177 SER A C 1
ATOM 1400 O O . SER A 1 177 ? -7.988 6.924 -10.890 1.00 98.12 177 SER A O 1
ATOM 1402 N N . LEU A 1 178 ? -5.964 6.187 -11.564 1.00 98.00 178 LEU A N 1
ATOM 1403 C CA . LEU A 1 178 ? -5.291 6.357 -10.274 1.00 98.00 178 LEU A CA 1
ATOM 1404 C C . LEU A 1 178 ? -4.938 7.824 -9.965 1.00 98.00 178 LEU A C 1
ATOM 1406 O O . LEU A 1 178 ? -4.697 8.147 -8.810 1.00 98.00 178 LEU A O 1
ATOM 1410 N N . ALA A 1 179 ? -4.975 8.730 -10.950 1.00 98.12 179 ALA A N 1
ATOM 1411 C CA . ALA A 1 179 ? -4.653 10.152 -10.768 1.00 98.12 179 ALA A CA 1
ATOM 1412 C C . ALA A 1 179 ? -5.332 10.825 -9.548 1.00 98.12 179 ALA A C 1
ATOM 1414 O O . ALA A 1 179 ? -4.620 11.394 -8.724 1.00 98.12 179 ALA A O 1
ATOM 1415 N N . PRO A 1 180 ? -6.666 10.736 -9.343 1.00 97.94 180 PRO A N 1
ATOM 1416 C CA . PRO A 1 180 ? -7.315 11.326 -8.166 1.00 97.94 180 PRO A CA 1
ATOM 1417 C C . PRO A 1 180 ? -6.899 10.672 -6.840 1.00 97.94 180 PRO A C 1
ATOM 1419 O O . PRO A 1 180 ? -7.000 11.305 -5.792 1.00 97.94 180 PRO A O 1
ATOM 1422 N N . VAL A 1 181 ? -6.466 9.411 -6.864 1.00 98.50 181 VAL A N 1
ATOM 1423 C CA . VAL A 1 181 ? -5.997 8.690 -5.674 1.00 98.50 181 VAL A CA 1
ATOM 1424 C C . VAL A 1 181 ? -4.587 9.153 -5.328 1.00 98.50 181 VAL A C 1
ATOM 1426 O O . VAL A 1 181 ? -4.331 9.508 -4.182 1.00 98.50 181 VAL A O 1
ATOM 1429 N N . LEU A 1 182 ? -3.705 9.255 -6.327 1.00 98.62 182 LEU A N 1
ATOM 1430 C CA . LEU A 1 182 ? -2.359 9.801 -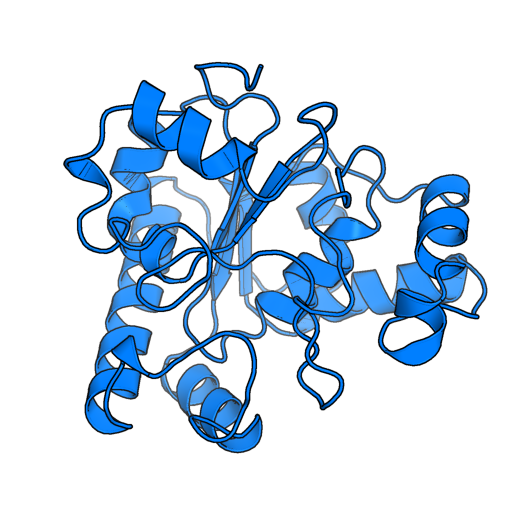6.158 1.00 98.62 182 LEU A CA 1
ATOM 1431 C C . LEU A 1 182 ? -2.406 11.237 -5.635 1.00 98.62 182 LEU A C 1
ATOM 1433 O O . LEU A 1 182 ? -1.732 11.541 -4.660 1.00 98.62 182 LEU A O 1
ATOM 1437 N N . ALA A 1 183 ? -3.275 12.085 -6.192 1.00 98.31 183 ALA A N 1
ATOM 1438 C CA . ALA A 1 183 ? -3.440 13.458 -5.725 1.00 98.31 183 ALA A CA 1
ATOM 1439 C C . ALA A 1 183 ? -3.841 13.532 -4.239 1.00 98.31 183 ALA A C 1
ATOM 1441 O O . ALA A 1 183 ? -3.282 14.333 -3.496 1.00 98.31 183 ALA A O 1
ATOM 1442 N N . GLN A 1 184 ? -4.755 12.666 -3.779 1.00 98.00 184 GLN A N 1
ATOM 1443 C CA . GLN A 1 184 ? -5.127 12.579 -2.358 1.00 98.00 184 GLN A CA 1
ATOM 1444 C C . GLN A 1 184 ? -3.978 12.074 -1.478 1.00 98.00 184 GLN A C 1
ATOM 1446 O O . GLN A 1 184 ? -3.853 12.496 -0.334 1.00 98.00 184 GLN A O 1
ATOM 1451 N N . LEU A 1 185 ? -3.116 11.210 -2.016 1.00 98.31 185 LEU A N 1
ATOM 1452 C CA . LEU A 1 185 ? -1.887 10.783 -1.351 1.00 98.31 185 LEU A CA 1
ATOM 1453 C C . LEU A 1 185 ? -0.778 11.847 -1.416 1.00 98.31 185 LEU A C 1
ATOM 1455 O O . LEU A 1 185 ? 0.268 11.643 -0.810 1.00 98.31 185 LEU A O 1
ATOM 1459 N N . GLY A 1 186 ? -0.964 12.968 -2.121 1.00 98.00 186 GLY A N 1
ATOM 1460 C CA . GLY A 1 186 ? 0.091 13.960 -2.352 1.00 98.00 186 GLY A CA 1
ATOM 1461 C C . GLY A 1 186 ? 1.199 13.452 -3.281 1.00 98.00 186 GLY A C 1
ATOM 1462 O O . GLY A 1 186 ? 2.365 13.783 -3.091 1.00 98.00 186 GLY A O 1
ATOM 1463 N N . LEU A 1 187 ? 0.839 12.604 -4.242 1.00 98.38 187 LEU A N 1
ATOM 1464 C CA . LEU A 1 187 ? 1.729 11.953 -5.196 1.00 98.38 187 LEU A CA 1
ATOM 1465 C C . LEU A 1 187 ? 1.332 12.290 -6.638 1.00 98.38 187 LEU A C 1
ATOM 1467 O O . LEU A 1 187 ? 0.174 12.590 -6.939 1.00 98.38 187 LEU A O 1
ATOM 1471 N N . SER A 1 188 ? 2.286 12.153 -7.552 1.00 98.06 188 SER A N 1
ATOM 1472 C CA . SER A 1 188 ? 2.063 12.198 -8.998 1.00 98.06 188 SER A CA 1
ATOM 1473 C C . SER A 1 188 ? 3.079 11.318 -9.716 1.00 98.06 188 SER A C 1
ATOM 1475 O O . SER A 1 188 ? 4.158 11.035 -9.190 1.00 98.06 188 SER A O 1
ATOM 1477 N N . TYR A 1 189 ? 2.746 10.888 -10.930 1.00 98.31 189 TYR A N 1
ATOM 1478 C CA . TYR A 1 189 ? 3.747 10.310 -11.819 1.00 98.31 189 TYR A CA 1
ATOM 1479 C C . TYR A 1 189 ? 4.648 11.406 -12.382 1.00 98.31 189 TYR A C 1
ATOM 1481 O O . TYR A 1 189 ? 4.235 12.557 -12.535 1.00 98.31 189 TYR A O 1
ATOM 1489 N N . ALA A 1 190 ? 5.887 11.029 -12.670 1.00 97.81 190 ALA A N 1
ATOM 1490 C CA . ALA A 1 190 ? 6.844 11.859 -13.374 1.00 97.81 190 ALA A CA 1
ATOM 1491 C C . ALA A 1 190 ? 7.582 10.967 -14.365 1.00 97.81 190 ALA A C 1
ATOM 1493 O O . ALA A 1 190 ? 8.160 9.959 -13.965 1.00 97.81 190 ALA A O 1
ATOM 1494 N N . THR A 1 191 ? 7.623 11.367 -15.635 1.00 97.50 191 THR A N 1
ATOM 1495 C CA . THR A 1 191 ? 8.191 10.560 -16.726 1.00 97.50 191 THR A CA 1
ATOM 1496 C C . THR A 1 191 ? 9.607 10.065 -16.423 1.00 97.50 191 THR A C 1
ATOM 1498 O O . THR A 1 191 ? 9.930 8.916 -16.708 1.00 97.50 191 THR A O 1
ATOM 1501 N N . ALA A 1 192 ? 10.443 10.901 -15.794 1.00 97.56 192 ALA A N 1
ATOM 1502 C CA . ALA A 1 192 ? 11.791 10.514 -15.377 1.00 97.56 192 ALA A CA 1
ATOM 1503 C C . ALA A 1 192 ? 11.779 9.342 -14.380 1.00 97.56 192 ALA A C 1
ATOM 1505 O O . ALA A 1 192 ? 12.495 8.364 -14.585 1.00 97.56 192 ALA A O 1
ATOM 1506 N N . ARG A 1 193 ? 10.920 9.403 -13.353 1.00 96.81 193 ARG A N 1
ATOM 1507 C CA . ARG A 1 193 ? 10.760 8.324 -12.369 1.00 96.81 193 ARG A CA 1
ATOM 1508 C C . ARG A 1 193 ? 10.177 7.065 -13.007 1.00 96.81 193 ARG A C 1
ATOM 1510 O O . ARG A 1 193 ? 10.648 5.966 -12.731 1.00 96.81 193 ARG A O 1
ATOM 1517 N N . THR A 1 194 ? 9.173 7.220 -13.867 1.00 97.62 194 THR A N 1
ATOM 1518 C CA . THR A 1 194 ? 8.548 6.093 -14.564 1.00 97.62 194 THR A CA 1
ATOM 1519 C C . THR A 1 194 ? 9.563 5.342 -15.425 1.00 97.62 194 THR A C 1
ATOM 1521 O O . THR A 1 194 ? 9.621 4.115 -15.371 1.00 97.62 194 THR A O 1
ATOM 1524 N N . ASN A 1 195 ? 10.396 6.072 -16.174 1.00 97.06 195 ASN A N 1
ATOM 1525 C CA . ASN A 1 195 ? 11.472 5.490 -16.975 1.00 97.06 195 ASN A CA 1
ATOM 1526 C C . ASN A 1 195 ? 12.524 4.796 -16.103 1.00 97.06 195 ASN A C 1
ATOM 1528 O O . ASN A 1 195 ? 12.934 3.689 -16.429 1.00 97.06 195 ASN A O 1
ATOM 1532 N N . GLU A 1 196 ? 12.946 5.423 -15.003 1.00 95.69 196 GLU A N 1
ATOM 1533 C CA . GLU A 1 196 ? 13.927 4.849 -14.076 1.00 95.69 196 GLU A CA 1
ATOM 1534 C C . GLU A 1 196 ? 13.449 3.500 -13.519 1.00 95.69 196 GLU A C 1
ATOM 1536 O O . GLU A 1 196 ? 14.135 2.489 -13.671 1.00 95.69 196 GLU A O 1
ATOM 1541 N N . LEU A 1 197 ? 12.248 3.460 -12.928 1.00 94.12 197 LEU A N 1
ATOM 1542 C CA . LEU A 1 197 ? 11.704 2.228 -12.356 1.00 94.12 197 LEU A CA 1
ATOM 1543 C C . LEU A 1 197 ? 11.402 1.195 -13.453 1.00 94.12 197 LEU A C 1
ATOM 1545 O O . LEU A 1 197 ? 11.763 0.026 -13.323 1.00 94.12 197 LEU A O 1
ATOM 1549 N N . GLY A 1 198 ? 10.808 1.628 -14.569 1.00 94.50 198 GLY A N 1
ATOM 1550 C CA . GLY A 1 198 ? 10.475 0.775 -15.713 1.00 94.50 198 GLY A CA 1
ATOM 1551 C C . GLY A 1 198 ? 11.683 0.196 -16.458 1.00 94.50 198 GLY A C 1
ATOM 1552 O O . GLY A 1 198 ? 11.524 -0.789 -17.178 1.00 94.50 198 GLY A O 1
ATOM 1553 N N . ALA A 1 199 ? 12.877 0.767 -16.286 1.00 94.31 199 ALA A N 1
ATOM 1554 C CA . ALA A 1 199 ? 14.124 0.240 -16.837 1.00 94.31 199 ALA A CA 1
ATOM 1555 C C . ALA A 1 199 ? 14.789 -0.808 -15.933 1.00 94.31 199 ALA A C 1
ATOM 1557 O O . ALA A 1 199 ? 15.733 -1.474 -16.364 1.00 94.31 199 ALA A O 1
ATOM 1558 N N . THR A 1 200 ? 14.325 -0.976 -14.689 1.00 89.50 200 THR A N 1
ATOM 1559 C CA . THR A 1 200 ? 14.889 -2.000 -13.806 1.00 89.50 200 THR A CA 1
ATOM 1560 C C . THR A 1 200 ? 14.695 -3.389 -14.428 1.00 89.50 200 THR A C 1
ATOM 1562 O O . THR A 1 200 ? 13.624 -3.670 -14.978 1.00 89.50 200 THR A O 1
ATOM 1565 N N . PRO A 1 201 ? 15.682 -4.305 -14.325 1.00 86.38 201 PRO A N 1
ATOM 1566 C CA . PRO A 1 201 ? 15.543 -5.668 -14.851 1.00 86.38 201 PRO A CA 1
ATOM 1567 C C . PRO A 1 201 ? 14.288 -6.371 -14.331 1.00 86.38 201 PRO A C 1
ATOM 1569 O O . PRO A 1 201 ? 13.699 -7.219 -14.997 1.00 86.38 201 PRO A O 1
ATOM 1572 N N . PHE A 1 202 ? 13.886 -5.983 -13.125 1.00 82.06 202 PHE A N 1
ATOM 1573 C CA . PHE A 1 202 ? 12.701 -6.452 -12.457 1.00 82.06 202 PHE A CA 1
ATOM 1574 C C . PHE A 1 202 ? 11.406 -6.070 -13.173 1.00 82.06 202 PHE A C 1
ATOM 1576 O O . PHE A 1 202 ? 10.639 -6.947 -13.571 1.00 82.06 202 PHE A O 1
ATOM 1583 N N . GLU A 1 203 ? 11.186 -4.772 -13.381 1.00 89.56 203 GLU A N 1
ATOM 1584 C CA . GLU A 1 203 ? 9.990 -4.278 -14.059 1.00 89.56 203 GLU A CA 1
ATOM 1585 C C . GLU A 1 203 ? 9.947 -4.724 -15.516 1.00 89.56 203 GLU A C 1
ATOM 1587 O O . GLU A 1 203 ? 8.873 -5.050 -16.009 1.00 89.56 203 GLU A O 1
ATOM 1592 N N . VAL A 1 204 ? 11.101 -4.804 -16.188 1.00 89.06 204 VAL A N 1
ATOM 1593 C CA . VAL A 1 204 ? 11.201 -5.331 -17.559 1.00 89.06 204 VAL A CA 1
ATOM 1594 C C . VAL A 1 204 ? 10.761 -6.795 -17.630 1.00 89.06 204 VAL A C 1
ATOM 1596 O O . VAL A 1 204 ? 10.140 -7.206 -18.607 1.00 89.06 204 VAL A O 1
ATOM 1599 N N . LYS A 1 205 ? 11.093 -7.601 -16.616 1.00 84.25 205 LYS A N 1
ATOM 1600 C CA . LYS A 1 205 ? 10.825 -9.042 -16.637 1.00 84.25 205 LYS A CA 1
ATOM 1601 C C . LYS A 1 205 ? 9.424 -9.405 -16.156 1.00 84.25 205 LYS A C 1
ATOM 1603 O O . LYS A 1 205 ? 8.834 -10.342 -16.689 1.00 84.25 205 LYS A O 1
ATOM 1608 N N . TYR A 1 206 ? 8.929 -8.725 -15.127 1.00 81.75 206 TYR A N 1
ATOM 1609 C CA . TYR A 1 206 ? 7.712 -9.138 -14.427 1.00 81.75 206 TYR A CA 1
ATOM 1610 C C . TYR A 1 206 ? 6.639 -8.063 -14.359 1.00 81.75 206 TYR A C 1
ATOM 1612 O O . TYR A 1 206 ? 5.479 -8.418 -14.204 1.00 81.75 206 TYR A O 1
ATOM 1620 N N . GLY A 1 207 ? 7.000 -6.785 -14.421 1.00 86.44 207 GLY A N 1
ATOM 1621 C CA . GLY A 1 207 ? 6.084 -5.682 -14.157 1.00 86.44 207 GLY A CA 1
ATOM 1622 C C . GLY A 1 207 ? 5.652 -4.940 -15.417 1.00 86.44 207 GLY A C 1
ATOM 1623 O O . GLY A 1 207 ? 5.310 -5.555 -16.427 1.00 86.44 207 GLY A O 1
ATOM 1624 N N . PHE A 1 208 ? 5.619 -3.607 -15.352 1.00 90.38 208 PHE A N 1
ATOM 1625 C CA . PHE A 1 208 ? 5.177 -2.777 -16.482 1.00 90.38 208 PHE A CA 1
ATOM 1626 C C . PHE A 1 208 ? 6.324 -2.310 -17.386 1.00 90.38 208 PHE A C 1
ATOM 1628 O O . PHE A 1 208 ? 6.057 -1.636 -18.383 1.00 90.38 208 PHE A O 1
ATOM 1635 N N . GLY A 1 209 ? 7.569 -2.630 -17.033 1.00 92.12 209 GLY A N 1
ATOM 1636 C CA . GLY A 1 209 ? 8.789 -2.087 -17.622 1.00 92.12 209 GLY A CA 1
ATOM 1637 C C . GLY A 1 209 ? 9.056 -2.477 -19.075 1.00 92.12 209 GLY A C 1
ATOM 1638 O O . GLY A 1 209 ? 8.289 -3.186 -19.719 1.00 92.12 209 GLY A O 1
ATOM 1639 N N . GLY A 1 210 ? 10.168 -1.967 -19.612 1.00 93.69 210 GLY A N 1
ATOM 1640 C CA . GLY A 1 210 ? 10.580 -2.212 -21.003 1.00 93.69 210 GLY A CA 1
ATOM 1641 C C . GLY A 1 210 ? 9.722 -1.506 -22.061 1.00 93.69 210 GLY A C 1
ATOM 1642 O O . GLY A 1 210 ? 9.817 -1.826 -23.244 1.00 93.69 210 GLY A O 1
ATOM 1643 N N . ARG A 1 211 ? 8.884 -0.551 -21.643 1.00 95.69 211 ARG A N 1
ATOM 1644 C CA . ARG A 1 211 ? 7.935 0.189 -22.485 1.00 95.69 211 ARG A CA 1
ATOM 1645 C C . ARG A 1 211 ? 8.061 1.699 -22.257 1.00 95.69 211 ARG A C 1
ATOM 1647 O O . ARG A 1 211 ? 8.599 2.106 -21.226 1.00 95.69 211 ARG A O 1
ATOM 1654 N N . PRO A 1 212 ? 7.566 2.545 -23.177 1.00 97.50 212 PRO A N 1
ATOM 1655 C CA . PRO A 1 212 ? 7.537 3.991 -22.972 1.00 97.50 212 PRO A CA 1
ATOM 1656 C C . PRO A 1 212 ? 6.787 4.377 -21.689 1.00 97.50 212 PRO A C 1
ATOM 1658 O O . PRO A 1 212 ? 5.715 3.838 -21.412 1.00 97.50 212 PRO A O 1
ATOM 1661 N N . ALA A 1 213 ? 7.294 5.366 -20.942 1.00 97.69 213 ALA A N 1
ATOM 1662 C CA . ALA A 1 213 ? 6.669 5.826 -19.695 1.00 97.69 213 ALA A CA 1
ATOM 1663 C C . ALA A 1 213 ? 5.172 6.149 -19.830 1.00 97.69 213 ALA A C 1
ATOM 1665 O O . ALA A 1 213 ? 4.400 5.820 -18.938 1.00 97.69 213 ALA A O 1
ATOM 1666 N N . ALA A 1 214 ? 4.743 6.734 -20.951 1.00 97.62 214 ALA A N 1
ATOM 1667 C CA . ALA A 1 214 ? 3.334 7.053 -21.177 1.00 97.62 214 ALA A CA 1
ATOM 1668 C C . ALA A 1 214 ? 2.427 5.804 -21.187 1.00 97.62 214 ALA A C 1
ATOM 1670 O O . ALA A 1 214 ? 1.304 5.857 -20.690 1.00 97.62 214 ALA A O 1
ATOM 1671 N N . GLU A 1 215 ? 2.909 4.674 -21.716 1.00 98.00 215 GLU A N 1
ATOM 1672 C CA . GLU A 1 215 ? 2.172 3.403 -21.701 1.00 98.00 215 GLU A CA 1
ATOM 1673 C C . GLU A 1 215 ? 2.138 2.801 -20.294 1.00 98.00 215 GLU A C 1
ATOM 1675 O O . GLU A 1 215 ? 1.090 2.353 -19.832 1.00 98.00 215 GLU A O 1
ATOM 1680 N N . ILE A 1 216 ? 3.266 2.860 -19.580 1.00 97.69 216 ILE A N 1
ATOM 1681 C CA . ILE A 1 216 ? 3.365 2.416 -18.184 1.00 97.69 216 ILE A CA 1
ATOM 1682 C C . ILE A 1 216 ? 2.395 3.202 -17.298 1.00 97.69 216 ILE A C 1
ATOM 1684 O O . ILE A 1 216 ? 1.632 2.614 -16.532 1.00 97.69 216 ILE A O 1
ATOM 1688 N N . GLU A 1 217 ? 2.388 4.529 -17.415 1.00 98.06 217 GLU A N 1
ATOM 1689 C CA . GLU A 1 217 ? 1.503 5.414 -16.655 1.00 98.06 217 GLU A CA 1
ATOM 1690 C C . GLU A 1 217 ? 0.029 5.161 -16.996 1.00 98.06 217 GLU A C 1
ATOM 1692 O O . GLU A 1 217 ? -0.820 5.158 -16.100 1.00 98.06 217 GLU A O 1
ATOM 1697 N N . ALA A 1 218 ? -0.292 4.884 -18.266 1.00 97.88 218 ALA A N 1
ATOM 1698 C CA . ALA A 1 218 ? -1.645 4.524 -18.684 1.00 97.88 218 ALA A CA 1
ATOM 1699 C C . ALA A 1 218 ? -2.129 3.219 -18.026 1.00 97.88 218 ALA A C 1
ATOM 1701 O O . ALA A 1 218 ? -3.250 3.176 -17.502 1.00 97.88 218 ALA A O 1
ATOM 1702 N N . ASP A 1 219 ? -1.285 2.186 -17.983 1.00 96.81 219 ASP A N 1
ATOM 1703 C CA . ASP A 1 219 ? -1.592 0.923 -17.303 1.00 96.81 219 ASP A CA 1
ATOM 1704 C C . ASP A 1 219 ? -1.721 1.110 -15.792 1.00 96.81 219 ASP A C 1
ATOM 1706 O O . ASP A 1 219 ? -2.695 0.651 -15.184 1.00 96.81 219 ASP A O 1
ATOM 1710 N N . CYS A 1 220 ? -0.799 1.865 -15.190 1.00 97.19 220 CYS A N 1
ATOM 1711 C CA . CYS A 1 220 ? -0.857 2.212 -13.777 1.00 97.19 220 CYS A CA 1
ATOM 1712 C C . CYS A 1 220 ? -2.174 2.925 -13.442 1.00 97.19 220 CYS A C 1
ATOM 1714 O O . CYS A 1 220 ? -2.857 2.562 -12.483 1.00 97.19 220 CYS A O 1
ATOM 1716 N N . HIS A 1 221 ? -2.612 3.875 -14.270 1.00 98.12 221 HIS A N 1
ATOM 1717 C CA . HIS A 1 221 ? -3.916 4.509 -14.114 1.00 98.12 221 HIS A CA 1
ATOM 1718 C C . HIS A 1 221 ? -5.078 3.519 -14.249 1.00 98.12 221 HIS A C 1
ATOM 1720 O O . HIS A 1 221 ? -6.033 3.599 -13.470 1.00 98.12 221 HIS A O 1
ATOM 1726 N N . ALA A 1 222 ? -5.017 2.581 -15.194 1.00 97.56 222 ALA A N 1
ATOM 1727 C CA . ALA A 1 222 ? -6.069 1.592 -15.404 1.00 97.56 222 ALA A CA 1
ATOM 1728 C C . ALA A 1 222 ? -6.261 0.649 -14.200 1.00 97.56 222 ALA A C 1
ATOM 1730 O O . ALA A 1 222 ? -7.392 0.208 -13.963 1.00 97.56 222 ALA A O 1
ATOM 1731 N N . THR A 1 223 ? -5.218 0.399 -13.393 1.00 96.44 223 THR A N 1
ATOM 1732 C CA . THR A 1 223 ? -5.309 -0.451 -12.185 1.00 96.44 223 THR A CA 1
ATOM 1733 C C . THR A 1 223 ? -6.349 0.034 -11.171 1.00 96.44 223 THR A C 1
ATOM 1735 O O . THR A 1 223 ? -6.957 -0.779 -10.472 1.00 96.44 223 THR A O 1
ATOM 1738 N N . ALA A 1 224 ? -6.656 1.335 -11.145 1.00 96.62 224 ALA A N 1
ATOM 1739 C CA . ALA A 1 224 ? -7.665 1.911 -10.256 1.00 96.62 224 ALA A CA 1
ATOM 1740 C C . ALA A 1 224 ? -9.075 1.327 -10.468 1.00 96.62 224 ALA A C 1
ATOM 1742 O O . ALA A 1 224 ? -9.928 1.401 -9.584 1.00 96.62 224 ALA A O 1
ATOM 1743 N N . ARG A 1 225 ? -9.326 0.709 -11.630 1.00 97.12 225 ARG A N 1
ATOM 1744 C CA . ARG A 1 225 ? -10.605 0.065 -11.962 1.00 97.12 225 ARG A CA 1
ATOM 1745 C C . ARG A 1 225 ? -10.789 -1.276 -11.262 1.00 97.12 225 ARG A C 1
ATOM 1747 O O . ARG A 1 225 ? -11.911 -1.775 -11.226 1.00 97.12 225 ARG A O 1
ATOM 1754 N N . LEU A 1 226 ? -9.728 -1.866 -10.708 1.00 96.50 226 LEU A N 1
ATOM 1755 C CA . LEU A 1 226 ? -9.740 -3.219 -10.144 1.00 96.50 226 LEU A CA 1
ATOM 1756 C C . LEU A 1 226 ? -10.498 -3.316 -8.816 1.00 96.50 226 LEU A C 1
ATOM 1758 O O . LEU A 1 226 ? -11.143 -4.337 -8.557 1.00 96.50 226 LEU A O 1
ATOM 1762 N N . ALA A 1 227 ? -10.521 -2.243 -8.024 1.00 97.88 227 ALA A N 1
ATOM 1763 C CA . ALA A 1 227 ? -11.159 -2.208 -6.710 1.00 97.88 227 ALA A CA 1
ATOM 1764 C C . ALA A 1 227 ? -11.826 -0.855 -6.427 1.00 97.88 227 ALA A C 1
ATOM 1766 O O . ALA A 1 227 ? -11.623 0.117 -7.154 1.00 97.88 227 ALA A O 1
ATOM 1767 N N . SER A 1 228 ? -12.639 -0.804 -5.373 1.00 98.62 228 SER A N 1
ATOM 1768 C CA . SER A 1 228 ? -13.037 0.468 -4.771 1.00 98.62 228 SER A CA 1
ATOM 1769 C C . SER A 1 228 ? -11.914 0.947 -3.853 1.00 98.62 228 SER A C 1
ATOM 1771 O O . SER A 1 228 ? -11.360 0.147 -3.102 1.00 98.62 228 SER A O 1
ATOM 1773 N N . LEU A 1 229 ? -11.581 2.233 -3.918 1.00 98.62 229 LEU A N 1
ATOM 1774 C CA . LEU A 1 229 ? -10.452 2.837 -3.216 1.00 98.62 229 LEU A CA 1
ATOM 1775 C C . LEU A 1 229 ? -10.940 3.940 -2.279 1.00 98.62 229 LEU A C 1
ATOM 1777 O O . LEU A 1 229 ? -11.953 4.592 -2.545 1.00 98.62 229 LEU A O 1
ATOM 1781 N N . CYS A 1 230 ? -10.202 4.150 -1.197 1.00 97.94 230 CYS A N 1
ATOM 1782 C CA . CYS A 1 230 ? -10.367 5.277 -0.291 1.00 97.94 230 CYS A CA 1
ATOM 1783 C C . CYS A 1 230 ? -8.989 5.724 0.198 1.00 97.94 230 CYS A C 1
ATOM 1785 O O . CYS A 1 230 ? -8.145 4.882 0.505 1.00 97.94 230 CYS A O 1
ATOM 1787 N N . VAL A 1 231 ? -8.784 7.040 0.265 1.00 98.44 231 VAL A N 1
ATOM 1788 C CA . VAL A 1 231 ? -7.622 7.646 0.916 1.00 98.44 231 VAL A CA 1
ATOM 1789 C C . VAL A 1 231 ? -8.103 8.383 2.159 1.00 98.44 231 VAL A C 1
ATOM 1791 O O . VAL A 1 231 ? -9.039 9.188 2.071 1.00 98.44 231 VAL A O 1
ATOM 1794 N N . VAL A 1 232 ? -7.483 8.071 3.294 1.00 96.69 232 VAL A N 1
ATOM 1795 C CA . VAL A 1 232 ? -7.664 8.770 4.575 1.00 96.69 232 VAL A CA 1
ATOM 1796 C C . VAL A 1 232 ? -6.377 9.497 4.917 1.00 96.69 232 VAL A C 1
ATOM 1798 O O . VAL A 1 232 ? -5.300 8.866 4.782 1.00 96.69 232 VAL A O 1
#

Radius of gyration: 16.33 Å; chains: 1; bounding box: 35×37×45 Å